Protein AF-A0A1J4XUG3-F1 (afdb_monomer)

Secondary structure (DSSP, 8-state):
-----------HHHHHHHHHHHHHHHHHHHHHHHHHHHHTTS-HHHHHHHHHHHHHHHHHHHHHHHHHHHHHHHHHHHHHHHHHHT---S-HHHHHHHHHHHSEETTEEPGGGTT-SHHHHHHHHHHHHHHTTEEEEEEEEEEEEEEEETTEEEEEEEEEEEEEETTSS-EEEEEEEEEEEEE-TTSBPHHHHHHTTTSS--B--B---S-S-BTTB-HHHHHHHHTT-BEE-TTSPBHHHHHTT-----TTBEE-B--HHHHHHTTPPP-SS-SBHHHHT-TTGGGT--PEEES-TT-S-TT-EEEGGGTTTTT-TTS--EEE-

Nearest PDB structures (foldseek):
  3e99-assembly1_A  TM=3.089E-01  e=7.413E-03  Burkholderia mallei ATCC 23344
  6p7l-assembly1_D  TM=2.887E-01  e=1.539E-02  Streptomyces sp. CM020
  5kvb-assembly1_A  TM=3.328E-01  e=3.999E-01  Novosphingobium barchaimii LL02
  3a76-assembly1_A  TM=3.178E-01  e=4.230E-01  Sphingomonas paucimobilis
  3d9r-assembly2_D  TM=2.737E-01  e=2.156E-01  Pectobacterium atrosepticum

pLDDT: mean 91.85, std 11.7, range [42.91, 98.62]

Mean predicted aligned error: 7.76 Å

Radius of gyration: 34.25 Å; Cα contacts (8 Å, |Δi|>4): 533; chains: 1; bounding box: 56×47×142 Å

Foldseek 3Di:
DDDDDDDPPPPPVVVVVVVVVVVVVVVVVVVVCVVVVVVVPCDVLNVVVVVVVVLVVVCLVCVQVLVQQLLVLLLVQLLVVCLQVLAFDQAPQVQSVCCQAPCDGPNHHGPSSVCRHPPSVVVVSQVVCVVVQKHKDKDWDDWDWAAPALFKIKTKIKIWIWIAGNVRSDIDTDIDIHIYIHGQAQRWQLLCSNLLSNLQTQGEAAQPDDQCDDQLDNPSVCVCQVNVYKDADQQFDGSSCSSNLNGGGHNSGIWTFADVVSCVVSVHDAADWARIRNGRSDPVCSPPQDWWWADWPNDPCRPHIHRPVCCVVNVSPNTDTDTDD

Sequence (325 aa):
MKGLLSPTRLGRKGLAYTTIALILVTAMALLMRNHAGRELLENPAEARVRSMDQFITDLHQDAPRATGIIAYRAFLAMDDEMANASAYFSSPSVAMQEALLNGTLHGHTSSLLVNSTLTGYLSRVQELTSDIGILTALAVSNISLSQESPWHVRVSYLLTVNLTDARGVARWDYTEVIVASIPIVGLRDPLHTVGTKGLVPAFIQPHNGSALVNGLDTTELQRLINNSQYLESANAPSFLDRLSGNLTSSEQGIQTIVNIGALLDQGVTIHDASRVDYLYFDNESMGAMGSLACNFANTSLPWLALDIAHLDDFELTGLNYTSCG

Structure (mmCIF, N/CA/C/O backbone):
data_AF-A0A1J4XUG3-F1
#
_entry.id   AF-A0A1J4XUG3-F1
#
loop_
_atom_site.group_PDB
_atom_site.id
_atom_site.type_symbol
_atom_site.label_atom_id
_atom_site.label_alt_id
_atom_site.label_comp_id
_atom_site.label_asym_id
_atom_site.label_entity_id
_atom_site.label_seq_id
_atom_site.pdbx_PDB_ins_code
_atom_site.Cartn_x
_atom_site.Cartn_y
_atom_site.Cartn_z
_atom_site.occupancy
_atom_site.B_iso_or_equiv
_atom_site.auth_seq_id
_atom_site.auth_comp_id
_atom_site.auth_asym_id
_atom_site.auth_atom_id
_atom_site.pdbx_PDB_model_num
ATOM 1 N N . MET A 1 1 ? 12.169 25.040 109.112 1.00 42.91 1 MET A N 1
ATOM 2 C CA . MET A 1 1 ? 12.909 24.646 107.888 1.00 42.91 1 MET A CA 1
ATOM 3 C C . MET A 1 1 ? 11.868 24.321 106.820 1.00 42.91 1 MET A C 1
ATOM 5 O O . MET A 1 1 ? 11.174 23.336 106.976 1.00 42.91 1 MET A O 1
ATOM 9 N N . LYS A 1 2 ? 11.412 25.290 106.012 1.00 47.59 2 LYS A N 1
ATOM 10 C CA . LYS A 1 2 ? 11.931 25.710 104.688 1.00 47.59 2 LYS A CA 1
ATOM 11 C C . LYS A 1 2 ? 12.127 24.548 103.702 1.00 47.59 2 LYS A C 1
ATOM 13 O O . LYS A 1 2 ? 13.092 23.808 103.818 1.00 47.59 2 LYS A O 1
ATOM 18 N N . GLY A 1 3 ? 11.242 24.491 102.707 1.00 46.97 3 GLY A N 1
ATOM 19 C CA . GLY A 1 3 ? 11.331 23.644 101.518 1.00 46.97 3 GLY A CA 1
ATOM 20 C C . GLY A 1 3 ? 10.284 24.063 100.484 1.00 46.97 3 GLY A C 1
ATOM 21 O O . GLY A 1 3 ? 9.358 23.315 100.206 1.00 46.97 3 GLY A O 1
ATOM 22 N N . LEU A 1 4 ? 10.384 25.305 99.992 1.00 50.62 4 LEU A N 1
ATOM 23 C CA . LEU A 1 4 ? 9.581 25.828 98.881 1.00 50.62 4 LEU A CA 1
ATOM 24 C C . LEU A 1 4 ? 9.878 25.015 97.612 1.00 50.62 4 LEU A C 1
ATOM 26 O O . LEU A 1 4 ? 11.014 25.007 97.137 1.00 50.62 4 LEU A O 1
ATOM 30 N N . LEU A 1 5 ? 8.855 24.361 97.061 1.00 54.78 5 LEU A N 1
ATOM 31 C CA . LEU A 1 5 ? 8.915 23.717 95.753 1.00 54.78 5 LEU A CA 1
ATOM 32 C C . LEU A 1 5 ? 9.049 24.792 94.668 1.00 54.78 5 LEU A C 1
ATOM 34 O O . LEU A 1 5 ? 8.174 25.632 94.469 1.00 54.78 5 LEU A O 1
ATOM 38 N N . SER A 1 6 ? 10.200 24.757 94.003 1.00 56.06 6 SER A N 1
ATOM 39 C CA . SER A 1 6 ? 10.539 25.538 92.818 1.00 56.06 6 SER A CA 1
ATOM 40 C C . SER A 1 6 ? 9.506 25.299 91.707 1.00 56.06 6 SER A C 1
ATOM 42 O O . SER A 1 6 ? 9.253 24.136 91.377 1.00 56.06 6 SER A O 1
ATOM 44 N N . PRO A 1 7 ? 8.925 26.349 91.091 1.00 57.28 7 PRO A N 1
ATOM 45 C CA . PRO A 1 7 ? 8.122 26.179 89.894 1.00 57.28 7 PRO A CA 1
ATOM 46 C C . PRO A 1 7 ? 9.044 25.675 88.785 1.00 57.28 7 PRO A C 1
ATOM 48 O O . PRO A 1 7 ? 9.912 26.394 88.283 1.00 57.28 7 PRO A O 1
ATOM 51 N N . THR A 1 8 ? 8.867 24.408 88.419 1.00 58.41 8 THR A N 1
ATOM 52 C CA . THR A 1 8 ? 9.496 23.789 87.258 1.00 58.41 8 THR A CA 1
ATOM 53 C C . THR A 1 8 ? 9.301 24.709 86.061 1.00 58.41 8 THR A C 1
ATOM 55 O O . THR A 1 8 ? 8.175 24.911 85.604 1.00 58.41 8 THR A O 1
ATOM 58 N N . ARG A 1 9 ? 10.402 25.286 85.561 1.00 53.53 9 ARG A N 1
ATOM 59 C CA . ARG A 1 9 ? 10.460 25.935 84.250 1.00 53.53 9 ARG A CA 1
ATOM 60 C C . ARG A 1 9 ? 9.975 24.907 83.232 1.00 53.53 9 ARG A C 1
ATOM 62 O O . ARG A 1 9 ? 10.772 24.087 82.780 1.00 53.53 9 ARG A O 1
ATOM 69 N N . LEU A 1 10 ? 8.689 24.939 82.876 1.00 55.97 10 LEU A N 1
ATOM 70 C CA . LEU A 1 10 ? 8.214 24.267 81.674 1.00 55.97 10 LEU A CA 1
ATOM 71 C C . LEU A 1 10 ? 9.120 24.752 80.544 1.00 55.97 10 LEU A C 1
ATOM 73 O O . LEU A 1 10 ? 9.224 25.955 80.279 1.00 55.97 10 LEU A O 1
ATOM 77 N N . GLY A 1 11 ? 9.871 23.821 79.962 1.00 59.41 11 GLY A N 1
ATOM 78 C CA . GLY A 1 11 ? 10.861 24.142 78.954 1.00 59.41 11 GLY A CA 1
ATOM 79 C C . GLY A 1 11 ? 10.160 24.840 77.800 1.00 59.41 11 GLY A C 1
ATOM 80 O O . GLY A 1 11 ? 9.344 24.226 77.124 1.00 59.41 11 GLY A O 1
ATOM 81 N N . ARG A 1 12 ? 10.496 26.109 77.540 1.00 63.19 12 ARG A N 1
ATOM 82 C CA . ARG A 1 12 ? 9.985 26.880 76.387 1.00 63.19 12 ARG A CA 1
ATOM 83 C C . ARG A 1 12 ? 10.127 26.120 75.058 1.00 63.19 12 ARG A C 1
ATOM 85 O O . ARG A 1 12 ? 9.361 26.342 74.132 1.00 63.19 12 ARG A O 1
ATOM 92 N N . LYS A 1 13 ? 11.075 25.179 74.998 1.00 68.44 13 LYS A N 1
ATOM 93 C CA . LYS A 1 13 ? 11.287 24.252 73.883 1.00 68.44 13 LYS A CA 1
ATOM 94 C C . LYS A 1 13 ? 10.140 23.241 73.713 1.00 68.44 13 LYS A C 1
ATOM 96 O O . LYS A 1 13 ? 9.762 22.966 72.586 1.00 68.44 13 LYS A O 1
ATOM 101 N N . GLY A 1 14 ? 9.546 22.741 74.799 1.00 74.38 14 GLY A N 1
ATOM 102 C CA . GLY A 1 14 ? 8.417 21.803 74.755 1.00 74.38 14 GLY A CA 1
ATOM 103 C C . GLY A 1 14 ? 7.161 22.412 74.128 1.00 74.38 14 GLY A C 1
ATOM 104 O O . GLY A 1 14 ? 6.551 21.785 73.272 1.00 74.38 14 GLY A O 1
ATOM 105 N N . LEU A 1 15 ? 6.845 23.669 74.469 1.00 81.62 15 LEU A N 1
ATOM 106 C CA . LEU A 1 15 ? 5.721 24.406 73.871 1.00 81.62 15 LEU A CA 1
ATOM 107 C C . LEU A 1 15 ? 5.901 24.643 72.362 1.00 81.62 15 LEU A C 1
ATOM 109 O O . LEU A 1 15 ? 4.930 24.603 71.608 1.00 81.62 15 LEU A O 1
ATOM 113 N N . ALA A 1 16 ? 7.137 24.861 71.902 1.00 82.69 16 ALA A N 1
ATOM 114 C CA . ALA A 1 16 ? 7.422 25.010 70.476 1.00 82.69 16 ALA A CA 1
ATOM 115 C C . ALA A 1 16 ? 7.162 23.701 69.710 1.00 82.69 16 ALA A C 1
ATOM 117 O O . ALA A 1 16 ? 6.490 23.719 68.680 1.00 82.69 16 ALA A O 1
ATOM 118 N N . TYR A 1 17 ? 7.611 22.558 70.243 1.00 82.62 17 TYR A N 1
ATOM 119 C CA . TYR A 1 17 ? 7.389 21.255 69.607 1.00 82.62 17 TYR A CA 1
ATOM 120 C C . TYR A 1 17 ? 5.911 20.853 69.563 1.00 82.62 17 TYR A C 1
ATOM 122 O O . TYR A 1 17 ? 5.455 20.368 68.530 1.00 82.62 17 TYR A O 1
ATOM 130 N N . THR A 1 18 ? 5.137 21.100 70.625 1.00 91.25 18 THR A N 1
ATOM 131 C CA . THR A 1 18 ? 3.694 20.799 70.618 1.00 91.25 18 THR A CA 1
ATOM 132 C C . THR A 1 18 ? 2.930 21.682 69.635 1.00 91.25 18 THR A C 1
ATOM 134 O O . THR A 1 18 ? 2.002 21.208 68.988 1.00 91.25 18 THR A O 1
ATOM 137 N N . THR A 1 19 ? 3.342 22.942 69.466 1.00 88.62 19 THR A N 1
ATOM 138 C CA . THR A 1 19 ? 2.730 23.859 68.491 1.00 88.62 19 THR A CA 1
ATOM 139 C C . THR A 1 19 ? 3.018 23.415 67.056 1.00 88.62 19 THR A C 1
ATOM 141 O O . THR A 1 19 ? 2.102 23.354 66.241 1.00 88.62 19 THR A O 1
ATOM 144 N N . ILE A 1 20 ? 4.264 23.032 66.752 1.00 92.44 20 ILE A N 1
ATOM 145 C CA . ILE A 1 20 ? 4.640 22.505 65.429 1.00 92.44 20 ILE A CA 1
ATOM 146 C C . ILE A 1 20 ? 3.882 21.206 65.128 1.00 92.44 20 ILE A C 1
ATOM 148 O O . ILE A 1 20 ? 3.331 21.060 64.039 1.00 92.44 20 ILE A O 1
ATOM 152 N N . ALA A 1 21 ? 3.796 20.288 66.095 1.00 91.38 21 ALA A N 1
ATOM 153 C CA . ALA A 1 21 ? 3.044 19.046 65.936 1.00 91.38 21 ALA A CA 1
ATOM 154 C C . ALA A 1 21 ? 1.552 19.309 65.670 1.00 91.38 21 ALA A C 1
ATOM 156 O O . ALA A 1 21 ? 0.971 18.692 64.782 1.00 91.38 21 ALA A O 1
ATOM 157 N N . LEU A 1 22 ? 0.944 20.266 66.378 1.00 95.25 22 LEU A N 1
ATOM 158 C CA . LEU A 1 22 ? -0.454 20.643 66.168 1.00 95.25 22 LEU A CA 1
ATOM 159 C C . LEU A 1 22 ? -0.682 21.236 64.769 1.00 95.25 22 LEU A C 1
ATOM 161 O O . LEU A 1 22 ? -1.659 20.885 64.107 1.00 95.25 22 LEU A O 1
ATOM 165 N N . ILE A 1 23 ? 0.231 22.092 64.298 1.00 95.69 23 ILE A N 1
ATOM 166 C CA . ILE A 1 23 ? 0.179 22.665 62.945 1.00 95.69 23 ILE A CA 1
ATOM 167 C C . ILE A 1 23 ? 0.264 21.554 61.895 1.00 95.69 23 ILE A C 1
ATOM 169 O O . ILE A 1 23 ? -0.544 21.535 60.970 1.00 95.69 23 ILE A O 1
ATOM 173 N N . LEU A 1 24 ? 1.185 20.599 62.058 1.00 90.62 24 LEU A N 1
ATOM 174 C CA . LEU A 1 24 ? 1.344 19.475 61.132 1.00 90.62 24 LEU A CA 1
ATOM 175 C C . LEU A 1 24 ? 0.113 18.563 61.108 1.00 90.62 24 LEU A C 1
ATOM 177 O O . LEU A 1 24 ? -0.357 18.212 60.030 1.00 90.62 24 LEU A O 1
ATOM 181 N N . VAL A 1 25 ? -0.453 18.224 62.270 1.00 95.12 25 VAL A N 1
ATOM 182 C CA . VAL A 1 25 ? -1.682 17.414 62.352 1.00 95.12 25 VAL A CA 1
ATOM 183 C C . VAL A 1 25 ? -2.860 18.142 61.706 1.00 95.12 25 VAL A C 1
ATOM 185 O O . VAL A 1 25 ? -3.630 17.531 60.971 1.00 95.12 25 VAL A O 1
ATOM 188 N N . THR A 1 26 ? -2.978 19.455 61.914 1.00 95.50 26 THR A N 1
ATOM 189 C CA . THR A 1 26 ? -4.045 20.266 61.307 1.00 95.50 26 THR A CA 1
ATOM 190 C C . THR A 1 26 ? -3.878 20.365 59.791 1.00 95.50 26 THR A C 1
ATOM 192 O O . THR A 1 26 ? -4.849 20.200 59.055 1.00 95.50 26 THR A O 1
ATOM 195 N N . ALA A 1 27 ? -2.651 20.576 59.307 1.00 93.94 27 ALA A N 1
ATOM 196 C CA . ALA A 1 27 ? -2.345 20.579 57.880 1.00 93.94 27 ALA A CA 1
ATOM 197 C C . ALA A 1 27 ? -2.656 19.217 57.244 1.00 93.94 27 ALA A C 1
ATOM 199 O O . ALA A 1 27 ? -3.286 19.160 56.191 1.00 93.94 27 ALA A O 1
ATOM 200 N N . MET A 1 28 ? -2.298 18.118 57.912 1.00 91.62 28 MET A N 1
ATOM 201 C CA . MET A 1 28 ? -2.594 16.769 57.433 1.00 91.62 28 MET A CA 1
ATOM 202 C C . MET A 1 28 ? -4.099 16.477 57.425 1.00 91.62 28 MET A C 1
ATOM 204 O O . MET A 1 28 ? -4.606 15.940 56.445 1.00 91.62 28 MET A O 1
ATOM 208 N N . ALA A 1 29 ? -4.840 16.909 58.449 1.00 92.12 29 ALA A N 1
ATOM 209 C CA . ALA A 1 29 ? -6.297 16.802 58.484 1.00 92.12 29 ALA A CA 1
ATOM 210 C C . ALA A 1 29 ? -6.972 17.617 57.364 1.00 92.12 29 ALA A C 1
ATOM 212 O O . ALA A 1 29 ? -7.942 17.156 56.764 1.00 92.12 29 ALA A O 1
ATOM 213 N N . LEU A 1 30 ? -6.446 18.804 57.037 1.00 90.50 30 LEU A N 1
ATOM 214 C CA . LEU A 1 30 ? -6.925 19.618 55.915 1.00 90.50 30 LEU A CA 1
ATOM 215 C C . LEU A 1 30 ? -6.635 18.961 54.561 1.00 90.50 30 LEU A C 1
ATOM 217 O O . LEU A 1 30 ? -7.511 18.946 53.698 1.00 90.50 30 LEU A O 1
ATOM 221 N N . LEU A 1 31 ? -5.446 18.380 54.383 1.00 86.38 31 LEU A N 1
ATOM 222 C CA . LEU A 1 31 ? -5.100 17.632 53.173 1.00 86.38 31 LEU A CA 1
ATOM 223 C C . LEU A 1 31 ? -5.997 16.400 53.003 1.00 86.38 31 LEU A C 1
ATOM 225 O O . LEU A 1 31 ? -6.548 16.202 51.924 1.00 86.38 31 LEU A O 1
ATOM 229 N N . MET A 1 32 ? -6.223 15.630 54.072 1.00 83.44 32 MET A N 1
ATOM 230 C CA . MET A 1 32 ? -7.132 14.479 54.056 1.00 83.44 32 MET A CA 1
ATOM 231 C C . MET A 1 32 ? -8.575 14.890 53.757 1.00 83.44 32 MET A C 1
ATOM 233 O O . MET A 1 32 ? -9.235 14.242 52.952 1.00 83.44 32 MET A O 1
ATOM 237 N N . ARG A 1 33 ? -9.061 15.996 54.334 1.00 82.00 33 ARG A N 1
ATOM 238 C CA . ARG A 1 33 ? -10.406 16.519 54.051 1.00 82.00 33 ARG A CA 1
ATOM 239 C C . ARG A 1 33 ? -10.556 16.966 52.598 1.00 82.00 33 ARG A C 1
ATOM 241 O O . ARG A 1 33 ? -11.586 16.698 51.987 1.00 82.00 33 ARG A O 1
ATOM 248 N N . ASN A 1 34 ? -9.541 17.622 52.041 1.00 77.62 34 ASN A N 1
ATOM 249 C CA . ASN A 1 34 ? -9.554 18.059 50.646 1.00 77.62 34 ASN A CA 1
ATOM 250 C C . ASN A 1 34 ? -9.425 16.887 49.665 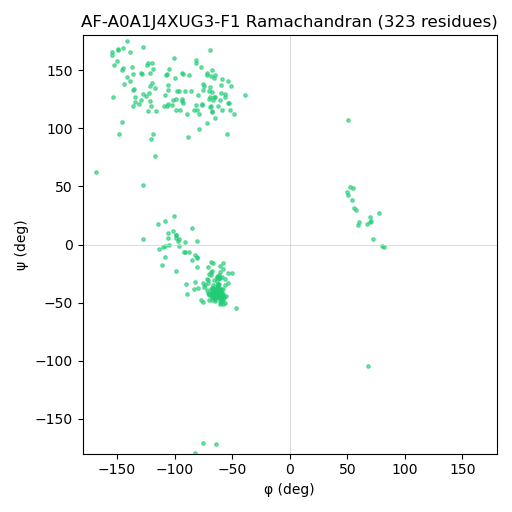1.00 77.62 34 ASN A C 1
ATOM 252 O O . ASN A 1 34 ? -9.974 16.961 48.570 1.00 77.62 34 ASN A O 1
ATOM 256 N N . HIS A 1 35 ? -8.727 15.814 50.042 1.00 74.75 35 HIS A N 1
ATOM 257 C CA . HIS A 1 35 ? -8.621 14.608 49.224 1.00 74.75 35 HIS A CA 1
ATOM 258 C C . HIS A 1 35 ? -9.914 13.781 49.272 1.00 74.75 35 HIS A C 1
ATOM 260 O O . HIS A 1 35 ? -10.501 13.510 48.229 1.00 74.75 35 HIS A O 1
ATOM 266 N N . ALA A 1 36 ? -10.441 13.515 50.472 1.00 65.69 36 ALA A N 1
ATOM 267 C CA . ALA A 1 36 ? -11.706 12.805 50.659 1.00 65.69 36 ALA A CA 1
ATOM 268 C C . ALA A 1 36 ? -12.899 13.561 50.048 1.00 65.69 36 ALA A C 1
ATOM 270 O O . ALA A 1 36 ? -13.800 12.951 49.484 1.00 65.69 36 ALA A O 1
ATOM 271 N N . GLY A 1 37 ? -12.899 14.899 50.108 1.00 58.06 37 GLY A N 1
ATOM 272 C CA . GLY A 1 37 ? -13.924 15.726 49.469 1.00 58.06 37 GLY A CA 1
ATOM 273 C C . GLY A 1 37 ? -13.895 15.686 47.937 1.00 58.06 37 GLY A C 1
ATOM 274 O O . GLY A 1 37 ? -14.918 15.957 47.323 1.00 58.06 37 GLY A O 1
ATOM 275 N N . ARG A 1 38 ? -12.760 15.336 47.316 1.00 57.91 38 ARG A N 1
ATOM 276 C CA . ARG A 1 38 ? -12.659 15.156 45.858 1.00 57.91 38 ARG A CA 1
ATOM 277 C C . ARG A 1 38 ? -13.121 13.765 45.421 1.00 57.91 38 ARG A C 1
ATOM 279 O O . ARG A 1 38 ? -13.820 13.674 44.423 1.00 57.91 38 ARG A O 1
ATOM 286 N N . GLU A 1 39 ? -12.823 12.718 46.192 1.00 55.72 39 GLU A N 1
ATOM 287 C CA . GLU A 1 39 ? -13.304 11.353 45.904 1.00 55.72 39 GLU A CA 1
ATOM 288 C C . GLU A 1 39 ? -14.810 11.165 46.166 1.00 55.72 39 GLU A C 1
ATOM 290 O O . GLU A 1 39 ? -15.458 10.382 45.483 1.00 55.72 39 GLU A O 1
ATOM 295 N N . LEU A 1 40 ? -15.399 11.898 47.120 1.00 53.03 40 LEU A N 1
ATOM 296 C CA . LEU A 1 40 ? -16.837 11.815 47.434 1.00 53.03 40 LEU A CA 1
ATOM 297 C C . LEU A 1 40 ? -17.746 12.621 46.489 1.00 53.03 40 LEU A C 1
ATOM 299 O O . LEU A 1 40 ? -18.966 12.475 46.571 1.00 53.03 40 LEU A O 1
ATOM 303 N N . LEU A 1 41 ? -17.187 13.486 45.634 1.00 54.00 41 LEU A N 1
ATOM 304 C CA . LEU A 1 41 ? -17.960 14.380 44.760 1.00 54.00 41 LEU A CA 1
ATOM 305 C C . LEU A 1 41 ? -17.924 14.008 43.277 1.00 54.00 41 LEU A C 1
ATOM 307 O O . LEU A 1 41 ? -18.729 14.557 42.525 1.00 54.00 41 LEU A O 1
ATOM 311 N N . GLU A 1 42 ? -17.070 13.078 42.843 1.00 60.94 42 GLU A N 1
ATOM 312 C CA . GLU A 1 42 ? -17.253 12.504 41.511 1.00 60.94 42 GLU A CA 1
ATOM 313 C C . GLU A 1 42 ? -18.472 11.587 41.556 1.00 60.94 42 GLU A C 1
ATOM 315 O O . GLU A 1 42 ? -18.459 10.490 42.117 1.00 60.94 42 GLU A O 1
ATOM 320 N N . ASN A 1 43 ? -19.571 12.082 40.989 1.00 84.12 43 ASN A N 1
ATOM 321 C CA . ASN A 1 43 ? -20.760 11.286 40.772 1.00 84.12 43 ASN A CA 1
ATOM 322 C C . ASN A 1 43 ? -20.326 10.025 39.999 1.00 84.12 43 ASN A C 1
ATOM 324 O O . ASN A 1 43 ? -19.769 10.158 38.909 1.00 84.12 43 ASN A O 1
ATOM 328 N N . PRO A 1 44 ? -20.559 8.803 40.509 1.00 84.62 44 PRO A N 1
ATOM 329 C CA . PRO A 1 44 ? -20.121 7.577 39.840 1.00 84.62 44 PRO A CA 1
ATOM 330 C C . PRO A 1 44 ? -20.681 7.443 38.415 1.00 84.62 44 PRO A C 1
ATOM 332 O O . PRO A 1 44 ? -20.107 6.725 37.599 1.00 84.62 44 PRO A O 1
ATOM 335 N N . ALA A 1 45 ? -21.781 8.138 38.103 1.00 87.31 45 ALA A N 1
ATOM 336 C CA . ALA A 1 45 ? -22.280 8.286 36.742 1.00 87.31 45 ALA A CA 1
ATOM 337 C C . ALA A 1 45 ? -21.347 9.130 35.855 1.00 87.31 45 ALA A C 1
ATOM 339 O O . ALA A 1 45 ? -21.066 8.739 34.728 1.00 87.31 45 ALA A O 1
ATOM 340 N N . GLU A 1 46 ? -20.826 10.248 36.363 1.00 90.00 46 GLU A N 1
ATOM 341 C CA . GLU A 1 46 ? -19.893 11.119 35.640 1.00 90.00 46 GLU A CA 1
ATOM 342 C C . GLU A 1 46 ? -18.563 10.412 35.369 1.00 90.00 46 GLU A C 1
ATOM 344 O O . GLU A 1 46 ? -18.069 10.452 34.246 1.00 90.00 46 GLU A O 1
ATOM 349 N N . ALA A 1 47 ? -18.021 9.699 36.362 1.00 87.06 47 ALA A N 1
ATOM 350 C CA . ALA A 1 47 ? -16.799 8.918 36.182 1.00 87.06 47 ALA A CA 1
ATOM 351 C C . ALA A 1 47 ? -16.949 7.869 35.061 1.00 87.06 47 ALA A C 1
ATOM 353 O O . ALA A 1 47 ? -16.068 7.743 34.216 1.00 87.06 47 ALA A O 1
ATOM 354 N N . ARG A 1 48 ? -18.095 7.172 34.993 1.00 88.81 48 ARG A N 1
ATOM 355 C CA . ARG A 1 48 ? -18.398 6.197 33.925 1.00 88.81 48 ARG A CA 1
ATOM 356 C C . ARG A 1 48 ? -18.529 6.846 32.555 1.00 88.81 48 ARG A C 1
ATOM 358 O O . ARG A 1 48 ? -17.951 6.350 31.593 1.00 88.81 48 ARG A O 1
ATOM 365 N N . VAL A 1 49 ? -19.261 7.958 32.479 1.00 93.25 49 VAL A N 1
ATOM 366 C CA . VAL A 1 49 ? -19.409 8.740 31.245 1.00 93.25 49 VAL A CA 1
ATOM 367 C C . VAL A 1 49 ? -18.034 9.175 30.740 1.00 93.25 49 VAL A C 1
ATOM 369 O O . VAL A 1 49 ? -17.735 8.982 29.568 1.00 93.25 49 VAL A O 1
ATOM 372 N N . ARG A 1 50 ? -17.167 9.669 31.633 1.00 92.75 50 ARG A N 1
ATOM 373 C CA . ARG A 1 50 ? -15.795 10.072 31.303 1.00 92.75 50 ARG A CA 1
ATOM 374 C C . ARG A 1 50 ? -14.940 8.897 30.822 1.00 92.75 50 ARG A C 1
ATOM 376 O O . ARG A 1 50 ? -14.198 9.052 29.861 1.00 92.75 50 ARG A O 1
ATOM 383 N N . SER A 1 51 ? -15.043 7.721 31.446 1.00 92.06 51 SER A N 1
ATOM 384 C CA . SER A 1 51 ? -14.329 6.521 30.983 1.00 92.06 51 SER A CA 1
ATOM 385 C C . SER A 1 51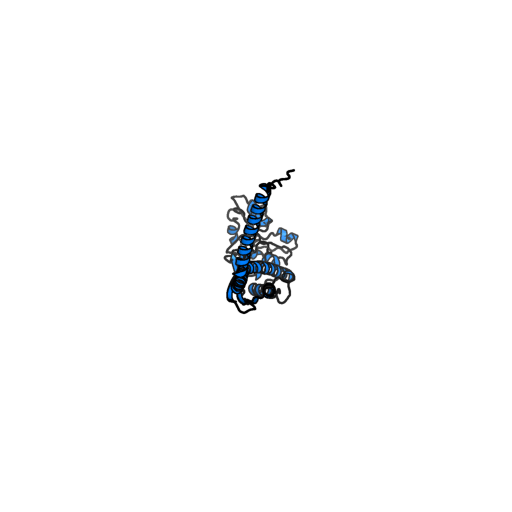 ? -14.780 6.068 29.593 1.00 92.06 51 SER A C 1
ATOM 387 O O . SER A 1 51 ? -13.941 5.701 28.776 1.00 92.06 51 SER A O 1
ATOM 389 N N . MET A 1 52 ? -16.085 6.109 29.308 1.00 95.12 52 MET A N 1
ATOM 390 C CA . MET A 1 52 ? -16.617 5.770 27.984 1.00 95.12 52 MET A CA 1
ATOM 391 C C . MET A 1 52 ? -16.202 6.790 26.917 1.00 95.12 52 MET A C 1
ATOM 393 O O . MET A 1 52 ? -15.831 6.395 25.817 1.00 95.12 52 MET A O 1
ATOM 397 N N . ASP A 1 53 ? -16.210 8.082 27.250 1.00 95.56 53 ASP A N 1
ATOM 398 C CA . ASP A 1 53 ? -15.756 9.160 26.362 1.00 95.56 53 ASP A CA 1
ATOM 399 C C . ASP A 1 53 ? -14.260 9.039 26.024 1.00 95.56 53 ASP A C 1
ATOM 401 O O . ASP A 1 53 ? -13.859 9.129 24.859 1.00 95.56 53 ASP A O 1
ATOM 405 N N . GLN A 1 54 ? -13.433 8.722 27.027 1.00 95.06 54 GLN A N 1
ATOM 406 C CA . GLN A 1 54 ? -12.017 8.434 26.814 1.00 95.06 54 GLN A CA 1
ATOM 407 C C . GLN A 1 54 ? -11.828 7.208 25.914 1.00 95.06 54 GLN A C 1
ATOM 409 O O . GLN A 1 54 ? -11.039 7.264 24.977 1.00 95.06 54 GLN A O 1
ATOM 414 N N . PHE A 1 55 ? -12.586 6.130 26.141 1.00 95.69 55 PHE A N 1
ATOM 415 C CA . PHE A 1 55 ? -12.526 4.939 25.294 1.00 95.69 55 PHE A CA 1
ATOM 416 C C . PHE A 1 55 ? -12.880 5.242 23.830 1.00 95.69 55 PHE A C 1
ATOM 418 O O . PHE A 1 55 ? -12.191 4.774 22.929 1.00 95.69 55 PHE A O 1
ATOM 425 N N . ILE A 1 56 ? -13.920 6.043 23.577 1.00 96.75 56 ILE A N 1
ATOM 426 C CA . ILE A 1 56 ? -14.296 6.471 22.218 1.00 96.75 56 ILE A CA 1
ATOM 427 C C . ILE A 1 56 ? -13.157 7.250 21.563 1.00 96.75 56 ILE A C 1
ATOM 429 O O . ILE A 1 56 ? -12.811 6.997 20.409 1.00 96.75 56 ILE A O 1
ATOM 433 N N . THR A 1 57 ? -12.559 8.175 22.312 1.00 96.88 57 THR A N 1
ATOM 434 C CA . THR A 1 57 ? -11.419 8.967 21.843 1.00 96.88 57 THR A CA 1
ATOM 435 C C . THR A 1 57 ? -10.236 8.069 21.481 1.00 96.88 57 THR A C 1
ATOM 437 O O . THR A 1 57 ? -9.639 8.235 20.415 1.00 96.88 57 THR A O 1
ATOM 440 N N . ASP A 1 58 ? -9.925 7.090 22.329 1.00 96.81 58 ASP A N 1
ATOM 441 C CA . ASP A 1 58 ? -8.836 6.142 22.099 1.00 96.81 58 ASP A CA 1
ATOM 442 C C . ASP A 1 58 ? -9.129 5.244 20.886 1.00 96.81 58 ASP A C 1
ATOM 444 O O . ASP A 1 58 ? -8.263 5.069 20.027 1.00 96.81 58 ASP A O 1
ATOM 448 N N . LEU A 1 59 ? -10.365 4.746 20.750 1.00 97.12 59 LEU A N 1
ATOM 449 C CA . LEU A 1 59 ? -10.807 3.940 19.609 1.00 97.12 59 LEU A CA 1
ATOM 450 C C . LEU A 1 59 ? -10.680 4.711 18.288 1.00 97.12 59 LEU A C 1
ATOM 452 O O . LEU A 1 59 ? -10.153 4.173 17.317 1.00 97.12 59 LEU A O 1
ATOM 456 N N . HIS A 1 60 ? -11.108 5.975 18.254 1.00 97.00 60 HIS A N 1
ATOM 457 C CA . HIS A 1 60 ? -10.979 6.839 17.078 1.00 97.00 60 HIS A CA 1
ATOM 458 C C . HIS A 1 60 ? -9.507 7.047 16.683 1.00 97.00 60 HIS A C 1
ATOM 460 O O . HIS A 1 60 ? -9.164 7.076 15.501 1.00 97.00 60 HIS A O 1
ATOM 466 N N . GLN A 1 61 ? -8.610 7.209 17.658 1.00 97.06 61 GLN A N 1
ATOM 467 C CA . GLN A 1 61 ? -7.183 7.414 17.388 1.00 97.06 61 GLN A CA 1
ATOM 468 C C . GLN A 1 61 ? -6.456 6.129 16.971 1.00 97.06 61 GLN A C 1
ATOM 470 O O . GLN A 1 61 ? -5.500 6.196 16.190 1.00 97.06 61 GLN A O 1
ATOM 475 N N . ASP A 1 62 ? -6.875 4.978 17.494 1.00 98.12 62 ASP A N 1
ATOM 476 C CA . ASP A 1 62 ? -6.204 3.697 17.279 1.00 98.12 62 ASP A CA 1
ATOM 477 C C . ASP A 1 62 ? -6.724 2.941 16.049 1.00 98.12 62 ASP A C 1
ATOM 479 O O . ASP A 1 62 ? -5.931 2.327 15.332 1.00 98.12 62 ASP A O 1
ATOM 483 N N . ALA A 1 63 ? -8.018 3.042 15.722 1.00 98.06 63 ALA A N 1
ATOM 484 C CA . ALA A 1 63 ? -8.611 2.314 14.600 1.00 98.06 63 ALA A CA 1
ATOM 485 C C . ALA A 1 63 ? -7.901 2.570 13.250 1.00 98.06 63 ALA A C 1
ATOM 487 O O . ALA A 1 63 ? -7.597 1.590 12.558 1.00 98.06 63 ALA A O 1
ATOM 488 N N . PRO A 1 64 ? -7.534 3.812 12.865 1.00 98.44 64 PRO A N 1
ATOM 489 C CA . PRO A 1 64 ? -6.723 4.056 11.668 1.00 98.44 64 PRO A CA 1
ATOM 490 C C . PRO A 1 64 ? -5.349 3.371 11.709 1.00 98.44 64 PRO A C 1
ATOM 492 O O . PRO A 1 64 ? -4.893 2.836 10.698 1.00 98.44 64 PRO A O 1
ATOM 495 N N . ARG A 1 65 ? -4.691 3.342 12.877 1.00 98.31 65 ARG A N 1
ATOM 496 C CA . ARG A 1 65 ? -3.359 2.731 13.051 1.00 98.31 65 ARG A CA 1
ATOM 497 C C . ARG A 1 65 ? -3.432 1.215 12.938 1.00 98.31 65 ARG A C 1
ATOM 499 O O . ARG A 1 65 ? -2.659 0.621 12.187 1.00 98.31 65 ARG A O 1
ATOM 506 N N . ALA A 1 66 ? -4.388 0.601 13.634 1.00 98.25 66 ALA A N 1
ATOM 507 C CA . ALA A 1 66 ? -4.656 -0.828 13.547 1.00 98.25 66 ALA A CA 1
ATOM 508 C C . ALA A 1 66 ? -4.969 -1.231 12.100 1.00 98.25 66 ALA A C 1
ATOM 510 O O . ALA A 1 66 ? -4.385 -2.181 11.580 1.00 98.25 66 ALA A O 1
ATOM 511 N N . THR A 1 67 ? -5.811 -0.448 11.420 1.00 98.50 67 THR A N 1
ATOM 512 C CA . THR A 1 67 ? -6.137 -0.643 10.002 1.00 98.50 67 THR A CA 1
ATOM 513 C C . THR A 1 67 ? -4.894 -0.579 9.124 1.00 98.50 67 THR A C 1
ATOM 515 O O . THR A 1 67 ? -4.702 -1.470 8.305 1.00 98.50 67 THR A O 1
ATOM 518 N N . GLY A 1 68 ? -4.021 0.416 9.313 1.00 98.44 68 GLY A N 1
ATOM 519 C CA . GLY A 1 68 ? -2.776 0.536 8.551 1.00 98.44 68 GLY A CA 1
ATOM 520 C C . GLY A 1 68 ? -1.860 -0.683 8.706 1.00 98.44 68 GLY A C 1
ATOM 521 O O . GLY A 1 68 ? -1.359 -1.205 7.714 1.00 98.44 68 GLY A O 1
ATOM 522 N N . ILE A 1 69 ? -1.697 -1.196 9.932 1.00 98.12 69 ILE A N 1
ATOM 523 C CA . ILE A 1 69 ? -0.876 -2.390 10.209 1.00 98.12 69 ILE A CA 1
ATOM 524 C C . ILE A 1 69 ? -1.476 -3.640 9.552 1.00 98.12 69 ILE A C 1
ATOM 526 O O . ILE A 1 69 ? -0.758 -4.416 8.920 1.00 98.12 69 ILE A O 1
ATOM 530 N N . ILE A 1 70 ? -2.785 -3.843 9.709 1.00 98.62 70 ILE A N 1
ATOM 531 C CA . ILE A 1 70 ? -3.510 -4.996 9.159 1.00 98.62 70 ILE A CA 1
ATOM 532 C C . ILE A 1 70 ? -3.480 -4.952 7.625 1.00 98.62 70 ILE A C 1
ATOM 534 O O . ILE A 1 70 ? -3.148 -5.955 7.000 1.00 98.62 70 ILE A O 1
ATOM 538 N N . ALA A 1 71 ? -3.743 -3.795 7.016 1.00 98.56 71 ALA A N 1
ATOM 539 C CA . ALA A 1 71 ? -3.712 -3.616 5.566 1.00 98.56 71 ALA A CA 1
ATOM 540 C C . ALA A 1 71 ? -2.308 -3.802 4.979 1.00 98.56 71 ALA A C 1
ATOM 542 O O . ALA A 1 71 ? -2.159 -4.453 3.949 1.00 98.56 71 ALA A O 1
ATOM 543 N N . TYR A 1 72 ? -1.261 -3.311 5.649 1.00 98.56 72 TYR A N 1
ATOM 544 C CA . TYR A 1 72 ? 0.115 -3.571 5.224 1.00 98.56 72 TYR A CA 1
ATOM 545 C C . TYR A 1 72 ? 0.438 -5.074 5.242 1.00 98.56 72 TYR A C 1
ATOM 547 O O . TYR A 1 72 ? 0.988 -5.602 4.278 1.00 98.56 72 TYR A O 1
ATOM 555 N N . ARG A 1 73 ? 0.026 -5.804 6.292 1.00 98.50 73 ARG A N 1
ATOM 556 C CA . ARG A 1 73 ? 0.156 -7.274 6.335 1.00 98.50 73 ARG A CA 1
ATOM 557 C C . ARG A 1 73 ? -0.665 -7.968 5.247 1.00 98.50 73 ARG A C 1
ATOM 559 O O . ARG A 1 73 ? -0.191 -8.951 4.687 1.00 98.50 73 ARG A O 1
ATOM 566 N N . ALA A 1 74 ? -1.854 -7.456 4.932 1.00 98.56 74 ALA A N 1
ATOM 567 C CA . ALA A 1 74 ? -2.675 -7.948 3.828 1.00 98.56 74 ALA A CA 1
ATOM 568 C C . ALA A 1 74 ? -1.967 -7.797 2.481 1.00 98.56 74 ALA A C 1
ATOM 570 O O . ALA A 1 74 ? -1.949 -8.757 1.720 1.00 98.56 74 ALA A O 1
ATOM 571 N N . PHE A 1 75 ? -1.291 -6.675 2.220 1.00 98.62 75 PHE A N 1
ATOM 572 C CA . PHE A 1 75 ? -0.474 -6.543 1.012 1.00 98.62 75 PHE A CA 1
ATOM 573 C C . PHE A 1 75 ? 0.677 -7.546 0.953 1.00 98.62 75 PHE A C 1
ATOM 575 O O . PHE A 1 75 ? 0.885 -8.147 -0.093 1.00 98.62 75 PHE A O 1
ATOM 582 N N . LEU A 1 76 ? 1.385 -7.776 2.064 1.00 98.06 76 LEU A N 1
ATOM 583 C CA . LEU A 1 76 ? 2.439 -8.797 2.113 1.00 98.06 76 LEU A CA 1
ATOM 584 C C . LEU A 1 76 ? 1.889 -10.204 1.836 1.00 98.06 76 LEU A C 1
ATOM 586 O O . LEU A 1 76 ? 2.524 -10.987 1.139 1.00 98.06 76 LEU A O 1
ATOM 590 N N . ALA A 1 77 ? 0.704 -10.520 2.364 1.00 98.31 77 ALA A N 1
ATOM 591 C CA . ALA A 1 77 ? 0.029 -11.787 2.100 1.00 98.31 77 ALA A CA 1
ATOM 592 C C . ALA A 1 77 ? -0.411 -11.920 0.638 1.00 98.31 77 ALA A C 1
ATOM 594 O O . ALA A 1 77 ? -0.241 -12.981 0.048 1.00 98.31 77 ALA A O 1
ATOM 595 N N . MET A 1 78 ? -0.955 -10.849 0.057 1.00 98.19 78 MET A N 1
ATOM 596 C CA . MET A 1 78 ? -1.347 -10.807 -1.352 1.00 98.19 78 MET A CA 1
ATOM 597 C C . MET A 1 78 ? -0.143 -11.032 -2.264 1.00 98.19 78 MET A C 1
ATOM 599 O O . MET A 1 78 ? -0.216 -11.811 -3.204 1.00 98.19 78 MET A O 1
ATOM 603 N N . ASP A 1 79 ? 0.974 -10.390 -1.959 1.00 96.69 79 ASP A N 1
ATOM 604 C CA . ASP A 1 79 ? 2.220 -10.543 -2.698 1.00 96.69 79 ASP A CA 1
ATOM 605 C C . ASP A 1 79 ? 2.835 -11.953 -2.552 1.00 96.69 79 ASP A C 1
ATOM 607 O O . ASP A 1 79 ? 3.302 -12.520 -3.539 1.00 96.69 79 ASP A O 1
ATOM 611 N N . ASP A 1 80 ? 2.778 -12.571 -1.365 1.00 96.56 80 ASP A N 1
ATOM 612 C CA . ASP A 1 80 ? 3.171 -13.980 -1.179 1.00 96.56 80 ASP A CA 1
ATOM 613 C C . ASP A 1 80 ? 2.312 -14.935 -2.028 1.00 96.56 80 ASP A C 1
ATOM 615 O O . ASP A 1 80 ? 2.842 -15.805 -2.720 1.00 96.56 80 ASP A O 1
ATOM 619 N N . GLU A 1 81 ? 0.994 -14.723 -2.054 1.00 97.00 81 GLU A N 1
ATOM 620 C CA . GLU A 1 81 ? 0.074 -15.493 -2.897 1.00 97.00 81 GLU A CA 1
ATOM 621 C C . GLU A 1 81 ? 0.391 -15.315 -4.390 1.00 97.00 81 GLU A C 1
ATOM 623 O O . GLU A 1 81 ? 0.476 -16.300 -5.122 1.00 97.00 81 GLU A O 1
ATOM 628 N N . MET A 1 82 ? 0.649 -14.084 -4.846 1.00 96.69 82 MET A N 1
ATOM 629 C CA . MET A 1 82 ? 1.025 -13.811 -6.240 1.00 96.69 82 MET A CA 1
ATOM 630 C C . MET A 1 82 ? 2.344 -14.471 -6.630 1.00 96.69 82 MET A C 1
ATOM 632 O O . MET A 1 82 ? 2.458 -14.992 -7.740 1.00 96.69 82 MET A O 1
ATOM 636 N N . ALA A 1 83 ? 3.334 -14.473 -5.736 1.00 95.56 83 ALA A N 1
ATOM 637 C CA . ALA A 1 83 ? 4.603 -15.151 -5.970 1.00 95.56 83 ALA A CA 1
ATOM 638 C C . ALA A 1 83 ? 4.399 -16.668 -6.122 1.00 95.56 83 ALA A C 1
ATOM 640 O O . ALA A 1 83 ? 4.922 -17.273 -7.059 1.00 95.56 83 ALA A O 1
ATOM 641 N N . ASN A 1 84 ? 3.586 -17.269 -5.247 1.00 95.25 84 ASN A N 1
ATOM 642 C CA . ASN A 1 84 ? 3.308 -18.706 -5.249 1.00 95.25 84 ASN A CA 1
ATOM 643 C C . ASN A 1 84 ? 2.456 -19.144 -6.451 1.00 95.25 84 ASN A C 1
ATOM 645 O O . ASN A 1 84 ? 2.745 -20.164 -7.078 1.00 95.25 84 ASN A O 1
ATOM 649 N N . ALA A 1 85 ? 1.423 -18.373 -6.793 1.00 95.88 85 ALA A N 1
ATOM 650 C CA . ALA A 1 85 ? 0.528 -18.660 -7.911 1.00 95.88 85 ALA A CA 1
ATOM 651 C C . ALA A 1 85 ? 1.108 -18.233 -9.270 1.00 95.88 85 ALA A C 1
ATOM 653 O O . ALA A 1 85 ? 0.651 -18.715 -10.307 1.00 95.88 85 ALA A O 1
ATOM 654 N N . SER A 1 86 ? 2.102 -17.333 -9.275 1.00 94.75 86 SER A N 1
ATOM 655 C CA . SER A 1 86 ? 2.602 -16.650 -10.477 1.00 94.75 86 SER A CA 1
ATOM 656 C C . SER A 1 86 ? 1.465 -16.031 -11.304 1.00 94.75 86 SER A C 1
ATOM 658 O O . SER A 1 86 ? 1.434 -16.154 -12.529 1.00 94.75 86 SER A O 1
ATOM 660 N N . ALA A 1 87 ? 0.500 -15.403 -10.627 1.00 96.38 87 ALA A N 1
ATOM 661 C CA . ALA A 1 87 ? -0.708 -14.855 -11.236 1.00 96.38 87 ALA A CA 1
ATOM 662 C C . ALA A 1 87 ? -1.159 -13.564 -10.540 1.00 96.38 87 ALA A C 1
ATOM 664 O O . ALA A 1 87 ? -0.919 -13.372 -9.349 1.00 96.38 87 ALA A O 1
ATOM 665 N N . TYR A 1 88 ? -1.832 -12.696 -11.295 1.00 97.50 88 TYR A N 1
ATOM 666 C CA . TYR A 1 88 ? -2.447 -11.467 -10.792 1.00 97.50 88 TYR A CA 1
ATOM 667 C C . TYR A 1 88 ? -3.816 -11.727 -10.149 1.00 97.50 88 TYR A C 1
ATOM 669 O O . TYR A 1 88 ? -4.494 -12.708 -10.465 1.00 97.50 88 TYR A O 1
ATOM 677 N N . PHE A 1 89 ? -4.272 -10.807 -9.296 1.00 97.69 89 PHE A N 1
ATOM 678 C CA . PHE A 1 89 ? -5.621 -10.857 -8.734 1.00 97.69 89 PHE A CA 1
ATOM 679 C C . PHE A 1 89 ? -6.656 -10.325 -9.724 1.00 97.69 89 PHE A C 1
ATOM 681 O O . PHE A 1 89 ? -6.576 -9.185 -10.166 1.00 97.69 89 PHE A O 1
ATOM 688 N N . SER A 1 90 ? -7.727 -11.078 -9.973 1.00 96.69 90 SER A N 1
ATOM 689 C CA . SER A 1 90 ? -8.836 -10.587 -10.807 1.00 96.69 90 SER A CA 1
ATOM 690 C C . SER A 1 90 ? -9.555 -9.372 -10.203 1.00 96.69 90 SER A C 1
ATOM 692 O O . SER A 1 90 ? -10.144 -8.572 -10.921 1.00 96.69 90 SER A O 1
ATOM 694 N N . SER A 1 91 ? -9.547 -9.246 -8.872 1.00 96.94 91 SER A N 1
ATOM 695 C CA . SER A 1 91 ? -10.073 -8.082 -8.159 1.00 96.94 91 SER A CA 1
ATOM 696 C C . SER A 1 91 ? -9.283 -7.851 -6.864 1.00 96.94 91 SER A C 1
ATOM 698 O O . SER A 1 91 ? -9.607 -8.448 -5.831 1.00 96.94 91 SER A O 1
ATOM 700 N N . PRO A 1 92 ? -8.257 -6.979 -6.890 1.00 97.56 92 PRO A N 1
ATOM 701 C CA . PRO A 1 92 ? -7.450 -6.663 -5.712 1.00 97.56 92 PRO A CA 1
ATOM 702 C C . PRO A 1 92 ? -8.287 -6.153 -4.532 1.00 97.56 92 PRO A C 1
ATOM 704 O O . PRO A 1 92 ? -8.003 -6.485 -3.386 1.00 97.56 92 PRO A O 1
ATOM 707 N N . SER A 1 93 ? -9.359 -5.397 -4.794 1.00 97.69 93 SER A N 1
ATOM 708 C CA . SER A 1 93 ? -10.258 -4.887 -3.751 1.00 97.69 93 SER A CA 1
ATOM 709 C C . SER A 1 93 ? -11.003 -6.003 -3.012 1.00 97.69 93 SER A C 1
ATOM 711 O O . SER A 1 93 ? -11.117 -5.945 -1.790 1.00 97.69 93 SER A O 1
ATOM 713 N N . VAL A 1 94 ? -11.480 -7.031 -3.726 1.00 98.00 94 VAL A N 1
ATOM 714 C CA . VAL A 1 94 ? -12.168 -8.182 -3.112 1.00 98.00 94 VAL A CA 1
ATOM 715 C C . VAL A 1 94 ? -11.182 -9.037 -2.318 1.00 98.00 94 VAL A C 1
ATOM 717 O O . VAL A 1 94 ? -11.481 -9.403 -1.184 1.00 98.00 94 VAL A O 1
ATOM 720 N N . ALA A 1 95 ? -9.993 -9.296 -2.871 1.00 98.25 95 ALA A N 1
ATOM 721 C CA . ALA A 1 95 ? -8.935 -10.027 -2.171 1.00 98.25 95 ALA A CA 1
ATOM 722 C C . ALA A 1 95 ? -8.500 -9.300 -0.885 1.00 98.25 95 ALA A C 1
ATOM 724 O O . ALA A 1 95 ? -8.405 -9.910 0.177 1.00 98.25 95 ALA A O 1
ATOM 725 N N . MET A 1 96 ? -8.329 -7.976 -0.948 1.00 98.25 96 MET A N 1
ATOM 726 C CA . MET A 1 96 ? -8.031 -7.151 0.223 1.00 98.25 96 MET A CA 1
ATOM 727 C C . MET A 1 96 ? -9.158 -7.210 1.261 1.00 98.25 96 MET A C 1
ATOM 729 O O . MET A 1 96 ? -8.894 -7.355 2.451 1.00 98.25 96 MET A O 1
ATOM 733 N N . GLN A 1 97 ? -10.422 -7.124 0.840 1.00 98.44 97 GLN A N 1
ATOM 734 C CA . GLN A 1 97 ? -11.561 -7.237 1.752 1.00 98.44 97 GLN A CA 1
ATOM 735 C C . GLN A 1 97 ? -11.579 -8.593 2.473 1.00 98.44 97 GLN A C 1
ATOM 737 O O . GLN A 1 97 ? -11.794 -8.641 3.687 1.00 98.44 97 GLN A O 1
ATOM 742 N N . GLU A 1 98 ? -11.336 -9.680 1.740 1.00 98.44 98 GLU A N 1
ATOM 743 C CA . GLU A 1 98 ? -11.229 -11.026 2.299 1.00 98.44 98 GLU A CA 1
ATOM 744 C C . GLU A 1 98 ? -10.086 -11.113 3.322 1.00 98.44 98 GLU A C 1
ATOM 746 O O . GLU A 1 98 ? -10.302 -11.547 4.457 1.00 98.44 98 GLU A O 1
ATOM 751 N N . ALA A 1 99 ? -8.903 -10.609 2.968 1.00 98.50 99 ALA A N 1
ATOM 752 C CA . ALA A 1 99 ? -7.733 -10.603 3.835 1.00 98.50 99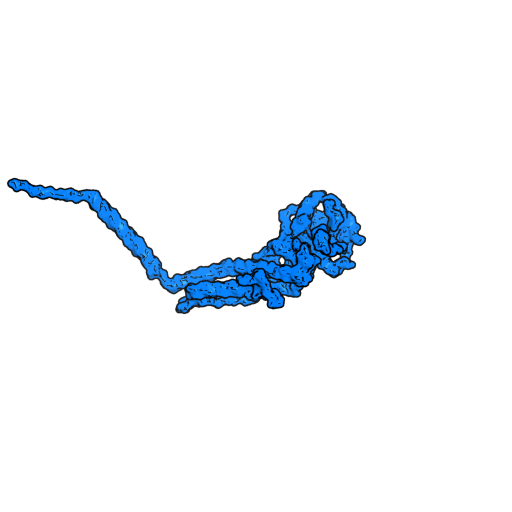 ALA A CA 1
ATOM 753 C C . ALA A 1 99 ? -7.973 -9.807 5.127 1.00 98.50 99 ALA A C 1
ATOM 755 O O . ALA A 1 99 ? -7.669 -10.287 6.221 1.00 98.50 99 ALA A O 1
ATOM 756 N N . LEU A 1 100 ? -8.571 -8.617 5.024 1.00 98.50 100 LEU A N 1
ATOM 757 C CA . LEU A 1 100 ? -8.847 -7.747 6.169 1.00 98.50 100 LEU A CA 1
ATOM 758 C C . LEU A 1 100 ? -9.884 -8.341 7.130 1.00 98.50 100 LEU A C 1
ATOM 760 O O . LEU A 1 100 ? -9.762 -8.156 8.343 1.00 98.50 100 LEU A O 1
ATOM 764 N N . LEU A 1 101 ? -10.912 -9.025 6.620 1.00 98.31 101 LEU A N 1
ATOM 765 C CA . LEU A 1 101 ? -12.003 -9.554 7.446 1.00 98.31 101 LEU A CA 1
ATOM 766 C C . LEU A 1 101 ? -11.728 -10.966 7.963 1.00 98.31 101 LEU A C 1
ATOM 768 O O . LEU A 1 101 ? -11.983 -11.241 9.137 1.00 98.31 101 LEU A O 1
ATOM 772 N N . ASN A 1 102 ? -11.202 -11.838 7.107 1.00 98.19 102 ASN A N 1
ATOM 773 C CA . ASN A 1 102 ? -11.115 -13.274 7.364 1.00 98.19 102 ASN A CA 1
ATOM 774 C C . ASN A 1 102 ? -9.676 -13.753 7.579 1.00 98.19 102 ASN A C 1
ATOM 776 O O . ASN A 1 102 ? -9.475 -14.835 8.125 1.00 98.19 102 ASN A O 1
ATOM 780 N N . GLY A 1 103 ? -8.671 -12.968 7.175 1.00 98.12 103 GLY A N 1
ATOM 781 C CA . GLY A 1 103 ? -7.275 -13.412 7.195 1.00 98.12 103 GLY A CA 1
ATOM 782 C C . GLY A 1 103 ? -6.986 -14.485 6.141 1.00 98.12 103 GLY A C 1
ATOM 783 O O . GLY A 1 103 ? -6.064 -15.289 6.303 1.00 98.12 103 GLY A O 1
ATOM 784 N N . THR A 1 104 ? -7.800 -14.522 5.085 1.00 98.12 104 THR A N 1
ATOM 785 C CA . THR A 1 104 ? -7.717 -15.493 3.995 1.00 98.12 104 THR A CA 1
ATOM 786 C C . THR A 1 104 ? -7.563 -14.793 2.647 1.00 98.12 104 THR A C 1
ATOM 788 O O . THR A 1 104 ? -7.943 -13.633 2.497 1.00 98.12 104 THR A O 1
ATOM 791 N N . LEU A 1 105 ? -6.995 -15.506 1.678 1.00 97.94 105 LEU A N 1
ATOM 792 C CA . LEU A 1 105 ? -6.931 -15.130 0.269 1.00 97.94 105 LEU A CA 1
ATOM 793 C C . LEU A 1 105 ? -7.427 -16.322 -0.550 1.00 97.94 105 LEU A C 1
ATOM 795 O O . LEU A 1 105 ? -6.933 -17.435 -0.372 1.00 97.94 105 LEU A O 1
ATOM 799 N N . HIS A 1 106 ? -8.439 -16.118 -1.396 1.00 96.19 106 HIS A N 1
ATOM 800 C CA . HIS A 1 106 ? -9.080 -17.193 -2.168 1.00 96.19 106 HIS A CA 1
ATOM 801 C C . HIS A 1 106 ? -9.610 -18.351 -1.296 1.00 96.19 106 HIS A C 1
ATOM 803 O O . HIS A 1 106 ? -9.650 -19.506 -1.715 1.00 96.19 106 HIS A O 1
ATOM 809 N N . GLY A 1 107 ? -10.031 -18.054 -0.065 1.00 96.38 107 GLY A N 1
ATOM 810 C CA . GLY A 1 107 ? -10.491 -19.030 0.923 1.00 96.38 107 GLY A CA 1
ATOM 811 C C . GLY A 1 107 ? -9.371 -19.764 1.669 1.00 96.38 107 GLY A C 1
ATOM 812 O O . GLY A 1 107 ? -9.663 -20.564 2.560 1.00 96.38 107 GLY A O 1
ATOM 813 N N . HIS A 1 108 ? -8.101 -19.494 1.356 1.00 96.94 108 HIS A N 1
ATOM 814 C CA . HIS A 1 108 ? -6.947 -20.095 2.019 1.00 96.94 108 HIS A CA 1
ATOM 815 C C . HIS A 1 108 ? -6.388 -19.170 3.101 1.00 96.94 108 HIS A C 1
ATOM 817 O O . HIS A 1 108 ? -6.182 -17.979 2.890 1.00 96.94 108 HIS A O 1
ATOM 823 N N . THR A 1 109 ? -6.141 -19.712 4.293 1.00 96.50 109 THR A N 1
ATOM 824 C CA . THR A 1 109 ? -5.578 -18.955 5.420 1.00 96.50 109 THR A CA 1
ATOM 825 C C . THR A 1 109 ? -4.128 -18.570 5.161 1.00 96.50 109 THR A C 1
ATOM 827 O O . THR A 1 109 ? -3.299 -19.453 4.940 1.00 96.50 109 THR A O 1
ATOM 830 N N . SER A 1 110 ? -3.807 -17.281 5.286 1.00 96.50 110 SER A N 1
ATOM 831 C CA . SER A 1 110 ? -2.427 -16.799 5.201 1.00 96.50 110 SER A CA 1
ATOM 832 C C . SER A 1 110 ? -1.766 -16.776 6.580 1.00 96.50 110 SER A C 1
ATOM 834 O O . SER A 1 110 ? -2.310 -16.227 7.542 1.00 96.50 110 SER A O 1
ATOM 836 N N . SER A 1 111 ? -0.553 -17.325 6.681 1.00 97.00 111 SER A N 1
ATOM 837 C CA . SER A 1 111 ? 0.251 -17.300 7.912 1.00 97.00 111 SER A CA 1
ATOM 838 C C . SER A 1 111 ? 0.616 -15.872 8.344 1.00 97.00 111 SER A C 1
ATOM 840 O O . SER A 1 111 ? 0.722 -15.598 9.540 1.00 97.00 111 SER A O 1
ATOM 842 N N . LEU A 1 112 ? 0.731 -14.948 7.383 1.00 96.75 112 LEU A N 1
ATOM 843 C CA . LEU A 1 112 ? 1.029 -13.531 7.609 1.00 96.75 112 LEU A CA 1
ATOM 844 C C . LEU A 1 112 ? -0.147 -12.767 8.240 1.00 96.75 112 LEU A C 1
ATOM 846 O O . LEU A 1 112 ? 0.054 -11.706 8.835 1.00 96.75 112 LEU A O 1
ATOM 850 N N . LEU A 1 113 ? -1.364 -13.316 8.147 1.00 97.38 113 LEU A N 1
ATOM 851 C CA . LEU A 1 113 ? -2.599 -12.690 8.630 1.00 97.38 113 LEU A CA 1
ATOM 852 C C . LEU A 1 113 ? -3.139 -13.293 9.924 1.00 97.38 113 LEU A C 1
ATOM 854 O O . LEU A 1 113 ? -4.133 -12.805 10.468 1.00 97.38 113 LEU A O 1
ATOM 858 N N . VAL A 1 114 ? -2.470 -14.307 10.474 1.00 94.19 114 VAL A N 1
ATOM 859 C CA . VAL A 1 114 ? -2.869 -14.913 11.747 1.00 94.19 114 VAL A CA 1
ATOM 860 C C . VAL A 1 114 ? -2.926 -13.829 12.830 1.00 94.19 114 VAL A C 1
ATOM 862 O O . VAL A 1 114 ? -1.983 -13.058 13.027 1.00 94.19 114 VAL A O 1
ATOM 865 N N . ASN A 1 115 ? -4.068 -13.739 13.520 1.00 92.62 115 ASN A N 1
ATOM 866 C CA . ASN A 1 115 ? -4.366 -12.734 14.552 1.00 92.62 115 ASN A CA 1
ATOM 867 C C . ASN A 1 115 ? -4.301 -11.262 14.088 1.00 92.62 115 ASN A C 1
ATOM 869 O O . ASN A 1 115 ? -4.234 -10.353 14.929 1.00 92.62 115 ASN A O 1
ATOM 873 N N . SER A 1 116 ? -4.332 -11.030 12.774 1.00 96.12 116 SER A N 1
ATOM 874 C CA . SER A 1 116 ? -4.104 -9.733 12.128 1.00 96.12 116 SER A CA 1
ATOM 875 C C . SER A 1 116 ? -5.244 -9.382 11.175 1.00 96.12 116 SER A C 1
ATOM 877 O O . SER A 1 116 ? -5.008 -9.064 10.017 1.00 96.12 116 SER A O 1
ATOM 879 N N . THR A 1 117 ? -6.480 -9.458 11.668 1.00 98.31 117 THR A N 1
ATOM 880 C CA . THR A 1 117 ? -7.702 -9.097 10.933 1.00 98.31 117 THR A CA 1
ATOM 881 C C . THR A 1 117 ? -8.438 -7.966 11.651 1.00 98.31 117 THR A C 1
ATOM 883 O O . THR A 1 117 ? -8.287 -7.790 12.865 1.00 98.31 117 THR A O 1
ATOM 886 N N . LEU A 1 118 ? -9.256 -7.199 10.923 1.00 98.19 118 LEU A N 1
ATOM 887 C CA . LEU A 1 118 ? -10.117 -6.161 11.503 1.00 98.19 118 LEU A CA 1
ATOM 888 C C . LEU A 1 118 ? -11.120 -6.774 12.482 1.00 98.19 118 LEU A C 1
ATOM 890 O O . LEU A 1 118 ? -11.306 -6.261 13.580 1.00 98.19 118 LEU A O 1
ATOM 894 N N . THR A 1 119 ? -11.711 -7.913 12.121 1.00 97.62 119 THR A N 1
ATOM 895 C CA . THR A 1 119 ? -12.623 -8.667 12.993 1.00 97.62 119 THR A CA 1
ATOM 896 C C . THR A 1 119 ? -11.932 -9.079 14.294 1.00 97.62 119 THR A C 1
ATOM 898 O O . THR A 1 119 ? -12.455 -8.820 15.373 1.00 97.62 119 THR A O 1
ATOM 901 N N . GLY A 1 120 ? -10.711 -9.616 14.211 1.00 97.75 120 GLY A N 1
ATOM 902 C CA . GLY A 1 120 ? -9.918 -10.008 15.374 1.00 97.75 120 GLY A CA 1
ATOM 903 C C . GLY A 1 120 ? -9.486 -8.821 16.237 1.00 97.75 120 GLY A C 1
ATOM 904 O O . GLY A 1 120 ? -9.484 -8.922 17.462 1.00 97.75 120 GLY A O 1
ATOM 905 N N . TYR A 1 121 ? -9.150 -7.679 15.630 1.00 97.81 121 TYR A N 1
ATOM 906 C CA . TYR A 1 121 ? -8.900 -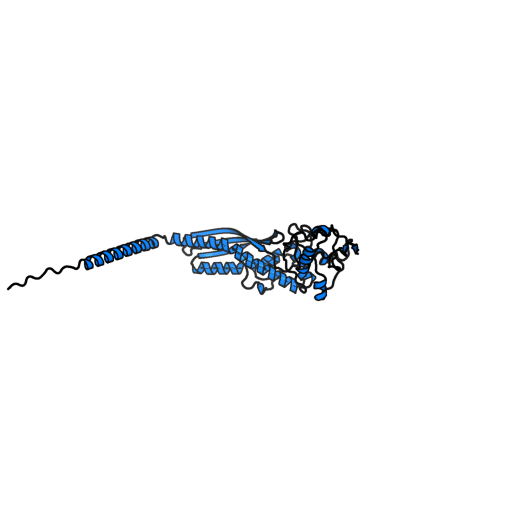6.435 16.363 1.00 97.81 121 TYR A CA 1
ATOM 907 C C . TYR A 1 121 ? -10.136 -5.996 17.154 1.00 97.81 121 TYR A C 1
ATOM 909 O O . TYR A 1 121 ? -10.037 -5.809 18.366 1.00 97.81 121 TYR A O 1
ATOM 917 N N . LEU A 1 122 ? -11.300 -5.914 16.506 1.00 97.56 122 LEU A N 1
ATOM 918 C CA . LEU A 1 122 ? -12.532 -5.474 17.159 1.00 97.56 122 LEU A CA 1
ATOM 919 C C . LEU A 1 122 ? -12.991 -6.439 18.254 1.00 97.56 122 LEU A C 1
ATOM 921 O O . LEU A 1 122 ? -13.407 -5.978 19.311 1.00 97.56 122 LEU A O 1
ATOM 925 N N . SER A 1 123 ? -12.845 -7.754 18.064 1.00 97.38 123 SER A N 1
ATOM 926 C CA . SER A 1 123 ? -13.146 -8.731 19.118 1.00 97.38 123 SER A CA 1
ATOM 927 C C . SER A 1 123 ? -12.274 -8.534 20.361 1.00 97.38 123 SER A C 1
ATOM 929 O O . SER A 1 123 ? -12.791 -8.590 21.474 1.00 97.38 123 SER A O 1
ATOM 931 N N . ARG A 1 124 ? -10.979 -8.224 20.196 1.00 97.19 124 ARG A N 1
ATOM 932 C CA . ARG A 1 124 ? -10.092 -7.898 21.328 1.00 97.19 124 ARG A CA 1
ATOM 933 C C . ARG A 1 124 ? -10.498 -6.598 22.022 1.00 97.19 124 ARG A C 1
ATOM 935 O O . ARG A 1 124 ? -10.483 -6.533 23.245 1.00 97.19 124 ARG A O 1
ATOM 942 N N . VAL A 1 125 ? -10.891 -5.574 21.261 1.00 97.12 125 VAL A N 1
ATOM 943 C CA . VAL A 1 125 ? -11.418 -4.322 21.832 1.00 97.12 125 VAL A CA 1
ATOM 944 C C . VAL A 1 125 ? -12.681 -4.598 22.653 1.00 97.12 125 VAL A C 1
ATOM 946 O O . VAL A 1 125 ? -12.798 -4.119 23.778 1.00 97.12 125 VAL A O 1
ATOM 949 N N . GLN A 1 126 ? -13.602 -5.411 22.131 1.00 97.00 126 GLN A N 1
ATOM 950 C CA . GLN A 1 126 ? -14.828 -5.794 22.835 1.00 97.00 126 GLN A CA 1
ATOM 951 C C . GLN A 1 126 ? -14.534 -6.540 24.143 1.00 97.00 126 GLN A C 1
ATOM 953 O O . GLN A 1 126 ? -15.125 -6.206 25.171 1.00 97.00 126 GLN A O 1
ATOM 958 N N . GLU A 1 127 ? -13.594 -7.489 24.127 1.00 96.62 127 GLU A N 1
ATOM 959 C CA . GLU A 1 127 ? -13.139 -8.214 25.320 1.00 96.62 127 GLU A CA 1
ATOM 960 C C . GLU A 1 127 ? -12.603 -7.250 26.391 1.00 96.62 127 GLU A C 1
ATOM 962 O O . GLU A 1 127 ? -13.110 -7.235 27.512 1.00 96.62 127 GLU A O 1
ATOM 967 N N . LEU A 1 128 ? -11.689 -6.346 26.015 1.00 95.62 128 LEU A N 1
ATOM 968 C CA . LEU A 1 128 ? -11.123 -5.344 26.927 1.00 95.62 128 LEU A CA 1
ATOM 969 C C . LEU A 1 128 ? -12.187 -4.415 27.527 1.00 95.62 128 LEU A C 1
ATOM 971 O O . LEU A 1 128 ? -12.121 -4.062 28.704 1.00 95.62 128 LEU A O 1
ATOM 975 N N . THR A 1 129 ? -13.183 -4.008 26.736 1.00 95.56 129 THR A N 1
ATOM 976 C CA . THR A 1 129 ? -14.269 -3.151 27.241 1.00 95.56 129 THR A CA 1
ATOM 977 C C . THR A 1 129 ? -15.223 -3.883 28.182 1.00 95.56 129 THR A C 1
ATOM 979 O O . THR A 1 129 ? -15.720 -3.285 29.142 1.00 95.56 129 THR A O 1
ATOM 982 N N . SER A 1 130 ? -15.445 -5.180 27.957 1.00 94.94 130 SER A N 1
ATOM 983 C CA . SER A 1 130 ? -16.288 -6.003 28.824 1.00 94.94 130 SER A CA 1
ATOM 984 C C . SER A 1 130 ? -15.704 -6.095 30.236 1.00 94.94 130 SER A C 1
ATOM 986 O O . SER A 1 130 ? -16.448 -5.994 31.213 1.00 94.94 130 SER A O 1
ATOM 988 N N . ASP A 1 131 ? -14.377 -6.191 30.356 1.00 93.12 131 ASP A N 1
ATOM 989 C CA . ASP A 1 131 ? -13.674 -6.265 31.645 1.00 93.12 131 ASP A CA 1
ATOM 990 C C . ASP A 1 131 ? -13.861 -5.011 32.514 1.00 93.12 131 ASP A C 1
ATOM 992 O O . ASP A 1 131 ? -13.839 -5.088 33.745 1.00 93.12 131 ASP A O 1
ATOM 996 N N . ILE A 1 132 ? -14.110 -3.853 31.893 1.00 91.94 132 ILE A N 1
ATOM 997 C CA . ILE A 1 132 ? -14.384 -2.582 32.584 1.00 91.94 132 ILE A CA 1
ATOM 998 C C . ILE A 1 132 ? -15.883 -2.248 32.671 1.00 91.94 132 ILE A C 1
ATOM 1000 O O . ILE A 1 132 ? -16.262 -1.172 33.139 1.00 91.94 132 ILE A O 1
ATOM 1004 N N . GLY A 1 133 ? -16.755 -3.184 32.282 1.00 94.75 133 GLY A N 1
ATOM 1005 C CA . GLY A 1 133 ? -18.207 -3.044 32.388 1.00 94.75 133 GLY A CA 1
ATOM 1006 C C . GLY A 1 133 ? -18.840 -2.165 31.308 1.00 94.75 133 GLY A C 1
ATOM 1007 O O . GLY A 1 133 ? -19.891 -1.571 31.556 1.00 94.75 133 GLY A O 1
ATOM 1008 N N . ILE A 1 134 ? -18.218 -2.080 30.130 1.00 95.88 134 ILE A N 1
ATOM 1009 C CA . ILE A 1 134 ? -18.774 -1.432 28.941 1.00 95.88 134 ILE A CA 1
ATOM 1010 C C . ILE A 1 134 ? -19.177 -2.530 27.950 1.00 95.88 134 ILE A C 1
ATOM 1012 O O . ILE A 1 134 ? -18.351 -3.319 27.498 1.00 95.88 134 ILE A O 1
ATOM 1016 N N . LEU A 1 135 ? -20.465 -2.594 27.618 1.00 97.19 135 LEU A N 1
ATOM 1017 C CA . LEU A 1 135 ? -20.995 -3.502 26.607 1.00 97.19 135 LEU A CA 1
ATOM 1018 C C . LEU A 1 135 ? -20.795 -2.870 25.229 1.00 97.19 135 LEU A C 1
ATOM 1020 O O . LEU A 1 135 ? -21.388 -1.831 24.934 1.00 97.19 135 LEU A O 1
ATOM 1024 N N . THR A 1 136 ? -19.979 -3.511 24.397 1.00 97.25 136 THR A N 1
ATOM 1025 C CA . THR A 1 136 ? -19.517 -2.952 23.122 1.00 97.25 136 THR A CA 1
ATOM 1026 C C . THR A 1 136 ? -19.905 -3.857 21.959 1.00 97.25 136 THR A C 1
ATOM 1028 O O . THR A 1 136 ? -19.526 -5.027 21.909 1.00 97.25 136 THR A O 1
ATOM 1031 N N . ALA A 1 137 ? -20.625 -3.314 20.981 1.00 98.06 137 ALA A N 1
ATOM 1032 C CA . ALA A 1 137 ? -20.878 -3.948 19.694 1.00 98.06 137 ALA A CA 1
ATOM 1033 C C . ALA A 1 137 ? -20.245 -3.106 18.581 1.00 98.06 137 ALA A C 1
ATOM 1035 O O . ALA A 1 137 ? -20.634 -1.959 18.361 1.00 98.06 137 ALA A O 1
ATOM 1036 N N . LEU A 1 138 ? -19.248 -3.683 17.908 1.00 98.00 138 LEU A N 1
ATOM 1037 C CA . LEU A 1 138 ? -18.502 -3.053 16.819 1.00 98.00 138 LEU A CA 1
ATOM 1038 C C . LEU A 1 138 ? -18.726 -3.857 15.540 1.00 98.00 138 LEU A C 1
ATOM 1040 O O . LEU A 1 138 ? -18.638 -5.085 15.562 1.00 98.00 138 LEU A O 1
ATOM 1044 N N . ALA A 1 139 ? -18.999 -3.177 14.431 1.00 98.12 139 ALA A N 1
ATOM 1045 C CA . ALA A 1 139 ? -19.184 -3.817 13.133 1.00 98.12 139 ALA A CA 1
ATOM 1046 C C . ALA A 1 139 ? -18.504 -3.019 12.019 1.00 98.12 139 ALA A C 1
ATOM 1048 O O . ALA A 1 139 ? -18.557 -1.791 12.005 1.00 98.12 139 ALA A O 1
ATOM 1049 N N . VAL A 1 140 ? -17.892 -3.731 11.071 1.00 98.19 140 VAL A N 1
ATOM 1050 C CA . VAL A 1 140 ? -17.246 -3.156 9.882 1.00 98.19 140 VAL A CA 1
ATOM 1051 C C . VAL A 1 140 ? -18.109 -3.422 8.663 1.00 98.19 140 VAL A C 1
ATOM 1053 O O . VAL A 1 140 ? -18.598 -4.533 8.467 1.00 98.19 140 VAL A O 1
ATOM 1056 N N . SER A 1 141 ? -18.258 -2.412 7.816 1.00 97.94 141 SER A N 1
ATOM 1057 C CA . SER A 1 141 ? -18.915 -2.528 6.517 1.00 97.94 141 SER A CA 1
ATOM 1058 C C . SER A 1 141 ? -18.249 -1.617 5.485 1.00 97.94 141 SER A C 1
ATOM 1060 O O . SER A 1 141 ? -17.427 -0.774 5.834 1.00 97.94 141 SER A O 1
ATOM 1062 N N . ASN A 1 142 ? -18.594 -1.791 4.206 1.00 97.62 142 ASN A N 1
ATOM 1063 C CA . ASN A 1 142 ? -18.166 -0.920 3.104 1.00 97.62 142 ASN A CA 1
ATOM 1064 C C . ASN A 1 142 ? -16.644 -0.693 3.035 1.00 97.62 142 ASN A C 1
ATOM 1066 O O . ASN A 1 142 ? -16.190 0.446 2.945 1.00 97.62 142 ASN A O 1
ATOM 1070 N N . ILE A 1 143 ? -15.859 -1.774 3.093 1.00 98.25 143 ILE A N 1
ATOM 1071 C CA . ILE A 1 143 ? -14.410 -1.697 2.883 1.00 98.25 143 ILE A CA 1
ATOM 1072 C C . ILE A 1 143 ? -14.148 -1.279 1.433 1.00 98.25 143 ILE A C 1
ATOM 1074 O O . ILE A 1 143 ? -14.643 -1.909 0.500 1.00 98.25 143 ILE A O 1
ATOM 1078 N N . SER A 1 144 ? -13.352 -0.233 1.250 1.00 98.00 144 SER A N 1
ATOM 1079 C CA . SER A 1 144 ? -12.922 0.270 -0.048 1.00 98.00 144 SER A CA 1
ATOM 1080 C C . SER A 1 144 ? -11.406 0.414 -0.103 1.00 98.00 144 SER A C 1
ATOM 1082 O O . SER A 1 144 ? -10.760 0.773 0.884 1.00 98.00 144 SER A O 1
ATOM 1084 N N . LEU A 1 145 ? -10.858 0.176 -1.292 1.00 98.25 145 LEU A N 1
ATOM 1085 C CA . LEU A 1 145 ? -9.438 0.260 -1.607 1.00 98.25 145 LEU A CA 1
ATOM 1086 C C . LEU A 1 145 ? -9.254 1.223 -2.783 1.00 98.25 145 LEU A C 1
ATOM 1088 O O . LEU A 1 145 ? -9.923 1.068 -3.802 1.00 98.25 145 LEU A O 1
ATOM 1092 N N . SER A 1 146 ? -8.376 2.211 -2.640 1.00 98.25 146 SER A N 1
ATOM 1093 C CA . SER A 1 146 ? -8.090 3.214 -3.679 1.00 98.25 146 SER A CA 1
ATOM 1094 C C . SER A 1 146 ? -6.669 3.739 -3.531 1.00 98.25 146 SER A C 1
ATOM 1096 O O . SER A 1 146 ? -6.144 3.724 -2.425 1.00 98.25 146 SER A O 1
ATOM 1098 N N . GLN A 1 147 ? -6.037 4.222 -4.597 1.00 98.19 147 GLN A N 1
ATOM 1099 C CA . GLN A 1 147 ? -4.689 4.785 -4.521 1.00 98.19 147 GLN A CA 1
ATOM 1100 C C . GLN A 1 147 ? -4.757 6.316 -4.524 1.00 98.19 147 GLN A C 1
ATOM 1102 O O . GLN A 1 147 ? -5.376 6.900 -5.405 1.00 98.19 147 GLN A O 1
ATOM 1107 N N . GLU A 1 148 ? -4.181 6.971 -3.511 1.00 97.12 148 GLU A N 1
ATOM 1108 C CA . GLU A 1 148 ? -4.287 8.435 -3.345 1.00 97.12 148 GLU A CA 1
ATOM 1109 C C . GLU A 1 148 ? -3.059 9.193 -3.861 1.00 97.12 148 GLU A C 1
ATOM 1111 O O . GLU A 1 148 ? -3.146 10.376 -4.175 1.00 97.12 148 GLU A O 1
ATOM 1116 N N . SER A 1 149 ? -1.915 8.515 -3.948 1.00 98.25 149 SER A N 1
ATOM 1117 C CA . SER A 1 149 ? -0.680 9.030 -4.543 1.00 98.25 149 SER A CA 1
ATOM 1118 C C . SER A 1 149 ? 0.119 7.871 -5.149 1.00 98.25 149 SER A C 1
ATOM 1120 O O . SER A 1 149 ? -0.176 6.714 -4.830 1.00 98.25 149 SER A O 1
ATOM 1122 N N . PRO A 1 150 ? 1.164 8.130 -5.955 1.00 98.31 150 PRO A N 1
ATOM 1123 C CA . PRO A 1 150 ? 2.034 7.069 -6.468 1.00 98.31 150 PRO A CA 1
ATOM 1124 C C . PRO A 1 150 ? 2.620 6.165 -5.371 1.00 98.31 150 PRO A C 1
ATOM 1126 O O . PRO A 1 150 ? 2.907 5.002 -5.620 1.00 98.31 150 PRO A O 1
ATOM 1129 N N . TRP A 1 151 ? 2.726 6.665 -4.133 1.00 98.44 151 TRP A N 1
ATOM 1130 C CA . TRP A 1 151 ? 3.405 5.984 -3.025 1.00 98.44 151 TRP A CA 1
ATOM 1131 C C . TRP A 1 151 ? 2.486 5.547 -1.875 1.00 98.44 151 TRP A C 1
ATOM 1133 O O . TRP A 1 151 ? 2.967 4.917 -0.930 1.00 98.44 151 TRP A O 1
ATOM 1143 N N . HIS A 1 152 ? 1.191 5.880 -1.923 1.00 98.62 152 HIS A N 1
ATOM 1144 C CA . HIS A 1 152 ? 0.245 5.584 -0.841 1.00 98.62 152 HIS A CA 1
ATOM 1145 C C . HIS A 1 152 ? -1.084 5.050 -1.358 1.00 98.62 152 HIS A C 1
ATOM 1147 O O . HIS A 1 152 ? -1.727 5.641 -2.231 1.00 98.62 152 HIS A O 1
ATOM 1153 N N . VAL A 1 153 ? -1.532 3.970 -0.728 1.00 98.62 153 VAL A N 1
ATOM 1154 C CA . VAL A 1 153 ? -2.849 3.381 -0.932 1.00 98.62 153 VAL A CA 1
ATOM 1155 C C . VAL A 1 153 ? -3.741 3.706 0.257 1.00 98.62 153 VAL A C 1
ATOM 1157 O O . VAL A 1 153 ? -3.363 3.537 1.412 1.00 98.62 153 VAL A O 1
ATOM 1160 N N . ARG A 1 154 ? -4.956 4.150 -0.033 1.00 98.62 154 ARG A N 1
ATOM 1161 C CA . ARG A 1 154 ? -6.007 4.422 0.935 1.00 98.62 154 ARG A CA 1
ATOM 1162 C C . ARG A 1 154 ? -6.906 3.201 1.104 1.00 98.62 154 ARG A C 1
ATOM 1164 O O . ARG A 1 154 ? -7.552 2.750 0.155 1.00 98.62 154 ARG A O 1
ATOM 1171 N N . VAL A 1 155 ? -7.008 2.740 2.345 1.00 98.62 155 VAL A N 1
ATOM 1172 C CA . VAL A 1 155 ? -8.027 1.787 2.798 1.00 98.62 155 VAL A CA 1
ATOM 1173 C C . VAL A 1 155 ? -9.013 2.538 3.676 1.00 98.62 155 VAL A C 1
ATOM 1175 O O . VAL A 1 155 ? -8.612 3.213 4.624 1.00 98.62 155 VAL A O 1
ATOM 1178 N N . SER A 1 156 ? -10.303 2.413 3.386 1.00 98.50 156 SER A N 1
ATOM 1179 C CA . SER A 1 156 ? -11.347 2.987 4.234 1.00 98.50 156 SER A CA 1
ATOM 1180 C C . SER A 1 156 ? -12.511 2.037 4.436 1.00 98.50 156 SER A C 1
ATOM 1182 O O . SER A 1 156 ? -12.771 1.185 3.593 1.00 98.50 156 SER A O 1
ATOM 1184 N N . TYR A 1 157 ? -13.203 2.174 5.560 1.00 98.62 157 TYR A N 1
ATOM 1185 C CA . TYR A 1 157 ? -14.409 1.409 5.859 1.00 98.62 157 TYR A CA 1
ATOM 1186 C C . TYR A 1 157 ? -15.310 2.153 6.834 1.00 98.62 157 TYR A C 1
ATOM 1188 O O . TYR A 1 157 ? -14.901 3.107 7.492 1.00 98.62 157 TYR A O 1
ATOM 1196 N N . LEU A 1 158 ? -16.548 1.688 6.933 1.00 98.62 158 LEU A N 1
ATOM 1197 C CA . LEU A 1 158 ? -17.550 2.205 7.844 1.00 98.62 158 LEU A CA 1
ATOM 1198 C C . LEU A 1 158 ? -17.555 1.368 9.132 1.00 98.62 158 LEU A C 1
ATOM 1200 O O . LEU A 1 158 ? -17.856 0.172 9.091 1.00 98.62 158 LEU A O 1
ATOM 1204 N N . LEU A 1 159 ? -17.210 1.990 10.259 1.00 98.56 159 LEU A N 1
ATOM 1205 C CA . LEU A 1 159 ? -17.254 1.400 11.594 1.00 98.56 159 LEU A CA 1
ATOM 1206 C C . LEU A 1 159 ? -18.540 1.834 12.300 1.00 98.56 159 LEU A C 1
ATOM 1208 O O . LEU A 1 159 ? -18.729 3.014 12.592 1.00 98.56 159 LEU A O 1
ATOM 1212 N N . THR A 1 160 ? -19.413 0.880 12.601 1.00 98.56 160 THR A N 1
ATO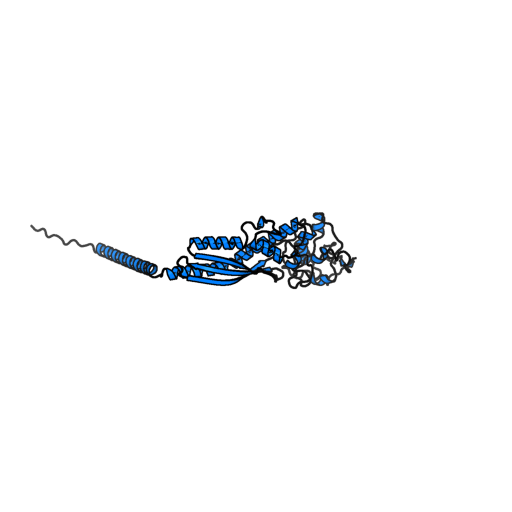M 1213 C CA . THR A 1 160 ? -20.584 1.102 13.453 1.00 98.56 160 THR A CA 1
ATOM 1214 C C . THR A 1 160 ? -20.225 0.755 14.890 1.00 98.56 160 THR A C 1
ATOM 1216 O O . THR A 1 160 ? -19.769 -0.356 15.168 1.00 98.56 160 THR A O 1
ATOM 1219 N N . VAL A 1 161 ? -20.437 1.711 15.794 1.00 98.31 161 VAL A N 1
ATOM 1220 C CA . VAL A 1 161 ? -20.064 1.632 17.205 1.00 98.31 161 VAL A CA 1
ATOM 1221 C C . VAL A 1 161 ? -21.310 1.770 18.068 1.00 98.31 161 VAL A C 1
ATOM 1223 O O . VAL A 1 161 ? -21.976 2.803 18.049 1.00 98.31 161 VAL A O 1
ATOM 1226 N N . ASN A 1 162 ? -21.603 0.742 18.862 1.00 98.25 162 ASN A N 1
ATOM 1227 C CA . ASN A 1 162 ? -22.643 0.776 19.882 1.00 98.25 162 ASN A CA 1
ATOM 1228 C C . ASN A 1 162 ? -22.032 0.428 21.241 1.00 98.25 162 ASN A C 1
ATOM 1230 O O . ASN A 1 162 ? -21.548 -0.685 21.447 1.00 98.25 162 ASN A O 1
ATOM 1234 N N . LEU A 1 163 ? -22.042 1.395 22.156 1.00 97.69 163 LEU A N 1
ATOM 1235 C CA . LEU A 1 163 ? -21.471 1.272 23.494 1.00 97.69 163 LEU A CA 1
ATOM 1236 C C . LEU A 1 163 ? -22.556 1.533 24.518 1.00 97.69 163 LEU A C 1
ATOM 1238 O O . LEU A 1 163 ? -23.233 2.556 24.450 1.00 97.69 163 LEU A O 1
ATOM 1242 N N . THR A 1 164 ? -22.699 0.648 25.494 1.00 97.75 164 THR A N 1
ATOM 1243 C CA . THR A 1 164 ? -23.649 0.813 26.594 1.00 97.75 164 THR A CA 1
ATOM 1244 C C . THR A 1 164 ? -22.961 0.476 27.910 1.00 97.75 164 THR A C 1
ATOM 1246 O O . THR A 1 164 ? -22.387 -0.600 28.056 1.00 97.75 164 THR A O 1
ATOM 1249 N N . ASP A 1 165 ? -23.019 1.377 28.889 1.00 96.50 165 ASP A N 1
ATOM 1250 C CA . ASP A 1 165 ? -22.574 1.068 30.252 1.00 96.50 165 ASP A CA 1
ATOM 1251 C C . ASP A 1 165 ? -23.396 -0.102 30.815 1.00 96.50 165 ASP A C 1
ATOM 1253 O O . ASP A 1 165 ? -24.621 -0.122 30.684 1.00 96.50 165 ASP A O 1
ATOM 1257 N N . ALA A 1 166 ? -22.760 -1.056 31.499 1.00 94.50 166 ALA A N 1
ATOM 1258 C CA . ALA A 1 166 ? -23.452 -2.232 32.034 1.00 94.50 166 ALA A CA 1
ATOM 1259 C C . ALA A 1 166 ? -24.562 -1.897 33.051 1.00 94.50 166 ALA A C 1
ATOM 1261 O O . ALA A 1 166 ? -25.426 -2.733 33.316 1.00 94.50 166 ALA A O 1
ATOM 1262 N N . ARG A 1 167 ? -24.565 -0.687 33.634 1.00 93.12 167 ARG A N 1
ATOM 1263 C CA . ARG A 1 167 ? -25.630 -0.203 34.528 1.00 93.12 167 ARG A CA 1
ATOM 1264 C C . ARG A 1 167 ? -26.665 0.669 33.812 1.00 93.12 167 ARG A C 1
ATOM 1266 O O . ARG A 1 167 ? -27.570 1.179 34.468 1.00 93.12 167 ARG A O 1
ATOM 1273 N N . GLY A 1 168 ? -26.545 0.846 32.497 1.00 93.75 168 GLY A N 1
ATOM 1274 C CA . GLY A 1 168 ? -27.478 1.610 31.672 1.00 93.75 168 GLY A CA 1
ATOM 1275 C C . GLY A 1 168 ? -27.425 3.122 31.898 1.00 93.75 168 GLY A C 1
ATOM 1276 O O . GLY A 1 168 ? -28.394 3.808 31.589 1.00 93.75 168 GLY A O 1
ATOM 1277 N N . VAL A 1 169 ? -26.330 3.648 32.457 1.00 93.25 169 VAL A N 1
ATOM 1278 C CA . VAL A 1 169 ? -26.201 5.085 32.764 1.00 93.25 169 VAL A CA 1
ATOM 1279 C C . VAL A 1 169 ? -25.974 5.917 31.503 1.00 93.25 169 VAL A C 1
ATOM 1281 O O . VAL A 1 169 ? -26.478 7.034 31.403 1.00 93.25 169 VAL A O 1
ATOM 1284 N N . ALA A 1 170 ? -25.217 5.383 30.546 1.00 94.69 170 ALA A N 1
ATOM 1285 C CA . ALA A 1 170 ? -24.853 6.081 29.324 1.00 94.69 170 ALA A CA 1
ATOM 1286 C C . ALA A 1 170 ? -24.769 5.117 28.133 1.00 94.69 170 ALA A C 1
ATOM 1288 O O . ALA A 1 170 ? -24.473 3.928 28.296 1.00 94.69 170 ALA A O 1
ATOM 1289 N N . ARG A 1 171 ? -25.052 5.647 26.939 1.00 96.81 171 ARG A N 1
ATOM 1290 C CA . ARG A 1 171 ? -25.007 4.924 25.666 1.00 96.81 171 ARG A CA 1
ATOM 1291 C C . ARG A 1 171 ? -24.504 5.840 24.556 1.00 96.81 171 ARG A C 1
ATOM 1293 O O . ARG A 1 171 ? -24.960 6.975 24.451 1.00 96.81 171 ARG A O 1
ATOM 1300 N N . TRP A 1 172 ? -23.645 5.299 23.701 1.00 97.25 172 TRP A N 1
ATOM 1301 C CA . TRP A 1 172 ? -23.228 5.907 22.443 1.00 97.25 172 TRP A CA 1
ATOM 1302 C C . TRP A 1 172 ? -23.602 4.989 21.289 1.00 97.25 172 TRP A C 1
ATOM 1304 O O . TRP A 1 172 ? -23.489 3.767 21.390 1.00 97.25 172 TRP A O 1
ATOM 1314 N N . ASP A 1 173 ? -24.080 5.591 20.209 1.00 98.00 173 ASP A N 1
ATOM 1315 C CA . ASP A 1 173 ? -24.477 4.898 18.992 1.00 98.00 173 ASP A CA 1
ATOM 1316 C C . ASP A 1 173 ? -24.140 5.807 17.814 1.00 98.00 173 ASP A C 1
ATOM 1318 O O . ASP A 1 173 ? -24.756 6.862 17.639 1.00 98.00 173 ASP A O 1
ATOM 1322 N N . TYR A 1 174 ? -23.086 5.462 17.084 1.00 98.00 174 TYR A N 1
ATOM 1323 C CA . TYR A 1 174 ? -22.621 6.261 15.963 1.00 98.00 174 TYR A CA 1
ATOM 1324 C C . TYR A 1 174 ? -21.973 5.388 14.900 1.00 98.00 174 TYR A C 1
ATOM 1326 O O . TYR A 1 174 ? -21.716 4.195 15.071 1.00 98.00 174 TYR A O 1
ATOM 1334 N N . THR A 1 175 ? -21.756 5.993 13.744 1.00 98.44 175 THR A N 1
ATOM 1335 C CA . THR A 1 175 ? -21.094 5.353 12.623 1.00 98.44 175 THR A CA 1
ATOM 1336 C C . THR A 1 175 ? -20.089 6.327 12.040 1.00 98.44 175 THR A C 1
ATOM 1338 O O . THR A 1 175 ? -20.405 7.500 11.846 1.00 98.44 175 THR A O 1
ATOM 1341 N N . GLU A 1 176 ? -18.885 5.838 11.781 1.00 97.94 176 GLU A N 1
ATOM 1342 C CA . GLU A 1 176 ? -17.752 6.653 11.369 1.00 97.94 176 GLU A CA 1
ATOM 1343 C C . GLU A 1 176 ? -16.987 5.997 10.220 1.00 97.94 176 GLU A C 1
ATOM 1345 O O . GLU A 1 176 ? -16.910 4.772 10.126 1.00 97.94 176 GLU A O 1
ATOM 1350 N N . VAL A 1 177 ? -16.423 6.817 9.332 1.00 98.56 177 VAL A N 1
ATOM 1351 C CA . VAL A 1 177 ? -15.531 6.341 8.275 1.00 98.56 177 VAL A CA 1
ATOM 1352 C C . VAL A 1 177 ? -14.105 6.336 8.805 1.00 98.56 177 VAL A C 1
ATOM 1354 O O . VAL A 1 177 ? -13.510 7.390 9.016 1.00 98.56 177 VAL A O 1
ATOM 1357 N N . ILE A 1 178 ? -13.544 5.144 8.971 1.00 98.56 178 ILE A N 1
ATOM 1358 C CA . ILE A 1 178 ? -12.134 4.966 9.303 1.00 98.56 178 ILE A CA 1
ATOM 1359 C C . ILE A 1 178 ? -11.335 4.980 8.008 1.00 98.56 178 ILE A C 1
ATOM 1361 O O . ILE A 1 178 ? -11.689 4.295 7.048 1.00 98.56 178 ILE A O 1
ATOM 1365 N N . VAL A 1 179 ? -10.252 5.754 7.984 1.00 98.62 179 VAL A N 1
ATOM 1366 C CA . VAL A 1 179 ? -9.356 5.877 6.831 1.00 98.62 179 VAL A CA 1
ATOM 1367 C C . VAL A 1 179 ? -7.928 5.620 7.285 1.00 98.62 179 VAL A C 1
ATOM 1369 O O . VAL A 1 179 ? -7.457 6.234 8.240 1.00 98.62 179 VAL A O 1
ATOM 1372 N N . ALA A 1 180 ? -7.230 4.739 6.580 1.00 98.50 180 ALA A N 1
ATOM 1373 C CA . ALA A 1 180 ? -5.803 4.515 6.729 1.00 98.50 180 ALA A CA 1
ATOM 1374 C C . ALA A 1 180 ? -5.099 4.771 5.393 1.00 98.50 180 ALA A C 1
ATOM 1376 O O . ALA A 1 180 ? -5.571 4.334 4.341 1.00 98.50 180 ALA A O 1
ATOM 1377 N N . SER A 1 181 ? -3.962 5.463 5.456 1.00 98.44 181 SER A N 1
ATOM 1378 C CA . SER A 1 181 ? -3.030 5.632 4.340 1.00 98.44 181 SER A CA 1
ATOM 1379 C C . SER A 1 181 ? -1.852 4.683 4.546 1.00 98.44 181 SER A C 1
ATOM 1381 O O . SER A 1 181 ? -1.190 4.725 5.586 1.00 98.44 181 SER A O 1
ATOM 1383 N N . ILE A 1 182 ? -1.647 3.775 3.596 1.00 98.50 182 ILE A N 1
ATOM 1384 C CA . ILE A 1 182 ? -0.646 2.716 3.651 1.00 98.50 182 ILE A CA 1
ATOM 1385 C C . ILE A 1 182 ? 0.452 3.058 2.643 1.00 98.50 182 ILE A C 1
ATOM 1387 O O . ILE A 1 182 ? 0.159 3.127 1.446 1.00 98.50 182 ILE A O 1
ATOM 1391 N N . PRO A 1 183 ? 1.711 3.239 3.077 1.00 98.50 183 PRO A N 1
ATOM 1392 C CA . PRO A 1 183 ? 2.816 3.394 2.147 1.00 98.50 183 PRO A CA 1
ATOM 1393 C C . PRO A 1 183 ? 3.079 2.070 1.423 1.00 98.50 183 PRO A C 1
ATOM 1395 O O . PRO A 1 183 ? 3.148 1.015 2.056 1.00 98.50 183 PRO A O 1
ATOM 1398 N N . ILE A 1 184 ? 3.276 2.131 0.106 1.00 98.50 184 ILE A N 1
ATOM 1399 C CA . ILE A 1 184 ? 3.669 0.952 -0.689 1.00 98.50 184 ILE A CA 1
ATOM 1400 C C . ILE A 1 184 ? 5.188 0.748 -0.731 1.00 98.50 184 ILE A C 1
ATOM 1402 O O . ILE A 1 184 ? 5.676 -0.254 -1.246 1.00 98.50 184 ILE A O 1
ATOM 1406 N N . VAL A 1 185 ? 5.948 1.702 -0.189 1.00 98.44 185 VAL A N 1
ATOM 1407 C CA . VAL A 1 185 ? 7.409 1.636 -0.125 1.00 98.44 185 VAL A CA 1
ATOM 1408 C C . VAL A 1 185 ? 7.839 0.399 0.665 1.00 98.44 185 VAL A C 1
ATOM 1410 O O . VAL A 1 185 ? 7.364 0.151 1.774 1.00 98.44 185 VAL A O 1
ATOM 1413 N N . GLY A 1 186 ? 8.754 -0.375 0.088 1.00 97.88 186 GLY A N 1
ATOM 1414 C CA . GLY A 1 186 ? 9.235 -1.635 0.648 1.00 97.88 186 GLY A CA 1
ATOM 1415 C C . GLY A 1 186 ? 8.330 -2.842 0.385 1.00 97.88 186 GLY A C 1
ATOM 1416 O O . GLY A 1 186 ? 8.706 -3.945 0.772 1.00 97.88 186 GLY A O 1
ATOM 1417 N N . LEU A 1 187 ? 7.177 -2.678 -0.275 1.00 98.31 187 LEU A N 1
ATOM 1418 C CA . LEU A 1 187 ? 6.437 -3.807 -0.848 1.00 98.31 187 LEU A CA 1
ATOM 1419 C C . LEU A 1 187 ? 7.106 -4.260 -2.150 1.00 98.31 187 LEU A C 1
ATOM 1421 O O . LEU A 1 187 ? 7.763 -3.462 -2.821 1.00 98.31 187 LEU A O 1
ATOM 1425 N N . ARG A 1 188 ? 6.949 -5.538 -2.511 1.00 98.25 188 ARG A N 1
ATOM 1426 C CA . ARG A 1 188 ? 7.377 -6.030 -3.825 1.00 98.25 188 ARG A CA 1
ATOM 1427 C C . ARG A 1 188 ? 6.448 -5.503 -4.918 1.00 98.25 188 ARG A C 1
ATOM 1429 O O . ARG A 1 188 ? 5.250 -5.329 -4.697 1.00 98.25 188 ARG A O 1
ATOM 1436 N N . ASP A 1 189 ? 7.010 -5.247 -6.091 1.00 98.25 189 ASP A N 1
ATOM 1437 C CA . ASP A 1 189 ? 6.254 -4.851 -7.273 1.00 98.25 189 ASP A CA 1
ATOM 1438 C C . ASP A 1 189 ? 5.546 -6.064 -7.897 1.00 98.25 189 ASP A C 1
ATOM 1440 O O . ASP A 1 189 ? 6.223 -7.009 -8.324 1.00 98.25 189 ASP A O 1
ATOM 1444 N N . PRO A 1 190 ? 4.204 -6.037 -8.011 1.00 98.00 190 PRO A N 1
ATOM 1445 C CA . PRO A 1 190 ? 3.425 -7.127 -8.584 1.00 98.00 190 PRO A CA 1
ATOM 1446 C C . PRO A 1 190 ? 3.881 -7.558 -9.983 1.00 98.00 190 PRO A C 1
ATOM 1448 O O . PRO A 1 190 ? 3.813 -8.747 -10.304 1.00 98.00 190 PRO A O 1
ATOM 1451 N N . LEU A 1 191 ? 4.372 -6.625 -10.811 1.00 97.00 191 LEU A N 1
ATOM 1452 C CA . LEU A 1 191 ? 4.827 -6.947 -12.166 1.00 97.00 191 LEU A CA 1
ATOM 1453 C C . LEU A 1 191 ? 6.083 -7.811 -12.148 1.00 97.00 191 LEU A C 1
ATOM 1455 O O . LEU A 1 191 ? 6.137 -8.830 -12.831 1.00 97.00 191 LEU A O 1
ATOM 1459 N N . HIS A 1 192 ? 7.060 -7.456 -11.315 1.00 96.81 192 HIS A N 1
ATOM 1460 C CA . HIS A 1 192 ? 8.265 -8.258 -11.132 1.00 96.81 192 HIS A CA 1
ATOM 1461 C C . HIS A 1 192 ? 7.955 -9.591 -10.450 1.00 96.81 192 HIS A C 1
ATOM 1463 O O . HIS A 1 192 ? 8.482 -10.624 -10.870 1.00 96.81 192 HIS A O 1
ATOM 1469 N N . THR A 1 193 ? 7.081 -9.592 -9.437 1.00 96.75 193 THR A N 1
ATOM 1470 C CA . THR A 1 193 ? 6.672 -10.815 -8.735 1.00 96.75 193 THR A CA 1
ATOM 1471 C C . THR A 1 193 ? 6.095 -11.838 -9.714 1.00 96.75 193 THR A C 1
ATOM 1473 O O . THR A 1 193 ? 6.561 -12.975 -9.749 1.00 96.75 193 THR A O 1
ATOM 1476 N N . VAL A 1 194 ? 5.145 -11.447 -10.567 1.00 96.25 194 VAL A N 1
ATOM 1477 C CA . VAL A 1 194 ? 4.533 -12.372 -11.536 1.00 96.25 194 VAL A CA 1
ATOM 1478 C C . VAL A 1 194 ? 5.452 -12.629 -12.731 1.00 96.25 194 VAL A C 1
ATOM 1480 O O . VAL A 1 194 ? 5.708 -13.785 -13.073 1.00 96.25 194 VAL A O 1
ATOM 1483 N N . GLY A 1 195 ? 6.010 -11.576 -13.332 1.00 94.62 195 GLY A N 1
ATOM 1484 C CA . GLY A 1 195 ? 6.828 -11.651 -14.546 1.00 94.62 195 GLY A CA 1
ATOM 1485 C C . GLY A 1 195 ? 8.119 -12.454 -14.376 1.00 94.62 195 GLY A C 1
ATOM 1486 O O . GLY A 1 195 ? 8.589 -13.084 -15.321 1.00 94.62 195 GLY A O 1
ATOM 1487 N N . THR A 1 196 ? 8.664 -12.507 -13.159 1.00 95.12 196 THR A N 1
ATOM 1488 C CA . THR A 1 196 ? 9.861 -13.305 -12.839 1.00 95.12 196 THR A CA 1
ATOM 1489 C C . THR A 1 196 ? 9.549 -14.566 -12.036 1.00 95.12 196 THR A C 1
ATOM 1491 O O . THR A 1 196 ? 10.475 -15.269 -11.634 1.00 95.12 196 THR A O 1
ATOM 1494 N N . LYS A 1 197 ? 8.265 -14.880 -11.801 1.00 93.62 197 LYS A N 1
ATOM 1495 C CA . LYS A 1 197 ? 7.815 -16.008 -10.958 1.00 93.62 197 LYS A CA 1
ATOM 1496 C C . LYS A 1 197 ? 8.431 -15.972 -9.553 1.00 93.62 197 LYS A C 1
ATOM 1498 O O . LYS A 1 197 ? 8.857 -16.991 -9.014 1.00 93.62 197 LYS A O 1
ATOM 1503 N N . GLY A 1 198 ? 8.563 -14.767 -9.003 1.00 92.12 198 GLY A N 1
ATOM 1504 C CA . GLY A 1 198 ? 9.152 -14.501 -7.694 1.00 92.12 198 GLY A CA 1
ATOM 1505 C C . GLY A 1 198 ? 10.674 -14.666 -7.609 1.00 92.12 198 GLY A C 1
ATOM 1506 O O . GLY A 1 198 ? 11.214 -14.536 -6.511 1.00 92.12 198 GLY A O 1
ATOM 1507 N N . LEU A 1 199 ? 11.377 -14.938 -8.717 1.00 93.81 199 LEU A N 1
ATOM 1508 C CA . LEU A 1 199 ? 12.828 -15.174 -8.711 1.00 93.81 199 LEU A CA 1
ATOM 1509 C C . LEU A 1 199 ? 13.640 -13.891 -8.511 1.00 93.81 199 LEU A C 1
ATOM 1511 O O . LEU A 1 199 ? 14.687 -13.925 -7.868 1.00 93.81 199 LEU A O 1
ATOM 1515 N N . VAL A 1 200 ? 13.166 -12.762 -9.048 1.00 94.94 200 VAL A N 1
ATOM 1516 C CA . VAL A 1 200 ? 13.849 -11.465 -8.940 1.00 94.94 200 VAL A CA 1
ATOM 1517 C C . VAL A 1 200 ? 12.925 -10.473 -8.240 1.00 94.94 200 VAL A C 1
ATOM 1519 O O . VAL A 1 200 ? 12.118 -9.814 -8.899 1.00 94.94 200 VAL A O 1
ATOM 1522 N N . PRO A 1 201 ? 12.996 -10.363 -6.901 1.00 92.12 201 PRO A N 1
ATOM 1523 C CA . PRO A 1 201 ? 12.158 -9.422 -6.177 1.00 92.12 201 PRO A CA 1
ATOM 1524 C C . PRO A 1 201 ? 12.610 -7.987 -6.468 1.00 92.12 201 PRO A C 1
ATOM 1526 O O . PRO A 1 201 ? 13.766 -7.637 -6.233 1.00 92.12 201 PRO A O 1
ATOM 1529 N N . ALA A 1 202 ? 11.685 -7.147 -6.928 1.00 96.12 202 ALA A N 1
ATOM 1530 C CA . ALA A 1 202 ? 11.866 -5.700 -6.984 1.00 96.12 202 ALA A CA 1
ATOM 1531 C C . ALA A 1 202 ? 11.041 -5.070 -5.867 1.00 96.12 202 ALA A C 1
ATOM 1533 O O . ALA A 1 202 ? 9.830 -5.273 -5.806 1.00 96.12 202 ALA A O 1
ATOM 1534 N N . PHE A 1 203 ? 11.694 -4.347 -4.961 1.00 97.94 203 PHE A N 1
ATOM 1535 C CA . PHE A 1 203 ? 11.018 -3.638 -3.880 1.00 97.94 203 PHE A CA 1
ATOM 1536 C C . PHE A 1 203 ? 10.793 -2.189 -4.286 1.00 97.94 203 PHE A C 1
ATOM 1538 O O . PHE A 1 203 ? 11.717 -1.517 -4.741 1.00 97.94 203 PHE A O 1
ATOM 1545 N N . ILE A 1 204 ? 9.576 -1.696 -4.081 1.00 98.56 204 ILE A N 1
ATOM 1546 C CA . ILE A 1 204 ? 9.206 -0.337 -4.451 1.00 98.56 204 ILE A CA 1
ATOM 1547 C C . ILE A 1 204 ? 9.972 0.636 -3.563 1.00 98.56 204 ILE A C 1
ATOM 1549 O O . ILE A 1 204 ? 9.760 0.712 -2.350 1.00 98.56 204 ILE A O 1
ATOM 1553 N N . GLN A 1 205 ? 10.859 1.403 -4.184 1.00 98.12 205 GLN A N 1
ATOM 1554 C CA . GLN A 1 205 ? 11.611 2.462 -3.536 1.00 98.12 205 GLN A CA 1
ATOM 1555 C C . GLN A 1 205 ? 11.616 3.697 -4.439 1.00 98.12 205 GLN A C 1
ATOM 1557 O O . GLN A 1 205 ? 12.143 3.620 -5.548 1.00 98.12 205 GLN A O 1
ATOM 1562 N N . PRO A 1 206 ? 11.072 4.842 -3.996 1.00 97.94 206 PRO A N 1
ATOM 1563 C CA . PRO A 1 206 ? 11.051 6.042 -4.817 1.00 97.94 206 PRO A CA 1
ATOM 1564 C C . PRO A 1 206 ? 12.471 6.562 -5.057 1.00 97.94 206 PRO A C 1
ATOM 1566 O O . PRO A 1 206 ? 13.345 6.508 -4.180 1.00 97.94 206 PRO A O 1
ATOM 1569 N N . HIS A 1 207 ? 12.701 7.086 -6.254 1.00 97.06 207 HIS A N 1
ATOM 1570 C CA . HIS A 1 207 ? 13.895 7.850 -6.558 1.00 97.06 207 HIS A CA 1
ATOM 1571 C C . HIS A 1 207 ? 13.785 9.258 -5.953 1.00 97.06 207 HIS A C 1
ATOM 1573 O O . HIS A 1 207 ? 12.900 10.027 -6.304 1.00 97.06 207 HIS A O 1
ATOM 1579 N N . ASN A 1 208 ? 14.717 9.607 -5.063 1.00 92.88 208 ASN A N 1
ATOM 1580 C CA . ASN A 1 208 ? 14.771 10.917 -4.394 1.00 92.88 208 ASN A CA 1
ATOM 1581 C C . ASN A 1 208 ? 15.932 11.801 -4.903 1.00 92.88 208 ASN A C 1
ATOM 1583 O O . ASN A 1 208 ? 16.422 12.655 -4.163 1.00 92.88 208 ASN A O 1
ATOM 1587 N N . GLY A 1 209 ? 16.470 11.515 -6.094 1.00 85.25 209 GLY A N 1
ATOM 1588 C CA . GLY A 1 209 ? 17.618 12.228 -6.660 1.00 85.25 209 GLY A CA 1
ATOM 1589 C C . GLY A 1 209 ? 17.262 13.538 -7.353 1.00 85.25 209 GLY A C 1
ATOM 1590 O O . GLY A 1 209 ? 16.108 13.957 -7.397 1.00 85.25 209 GLY A O 1
ATOM 1591 N N . SER A 1 210 ? 18.296 14.192 -7.881 1.00 90.69 210 SER A N 1
ATOM 1592 C CA . SER A 1 210 ? 18.144 15.254 -8.878 1.00 90.69 210 SER A CA 1
ATOM 1593 C C . SER A 1 210 ? 17.806 14.662 -10.254 1.00 90.69 210 SER A C 1
ATOM 1595 O O . SER A 1 210 ? 17.594 13.459 -10.366 1.00 90.69 210 SER A O 1
ATOM 1597 N N . ALA A 1 211 ? 17.824 15.502 -11.293 1.00 94.94 211 ALA A N 1
ATOM 1598 C CA . ALA A 1 211 ? 17.781 15.082 -12.694 1.00 94.94 211 ALA A CA 1
ATOM 1599 C C . ALA A 1 211 ? 18.619 13.808 -12.933 1.00 94.94 211 ALA A C 1
ATOM 1601 O O . ALA A 1 211 ? 19.784 13.738 -12.521 1.00 94.94 211 ALA A O 1
ATOM 1602 N N . LEU A 1 212 ? 18.000 12.815 -13.571 1.00 96.44 212 LEU A N 1
ATOM 1603 C CA . LEU A 1 212 ? 18.595 11.535 -13.952 1.00 96.44 212 LEU A CA 1
ATOM 1604 C C . LEU A 1 212 ? 19.754 11.727 -14.928 1.00 96.44 212 LEU A C 1
ATOM 1606 O O . LEU A 1 212 ? 20.734 10.972 -14.876 1.00 96.44 212 LEU A O 1
ATOM 1610 N N . VAL A 1 213 ? 19.645 12.743 -15.790 1.00 95.88 213 VAL A N 1
ATOM 1611 C CA . VAL A 1 213 ? 20.664 13.117 -16.768 1.00 95.88 213 VAL A CA 1
ATOM 1612 C C . VAL A 1 213 ? 20.941 14.616 -16.689 1.00 95.88 213 VAL A C 1
ATOM 1614 O O . VAL A 1 213 ? 20.074 15.453 -16.926 1.00 95.88 213 VAL A O 1
ATOM 1617 N N . ASN A 1 214 ? 22.196 14.980 -16.418 1.00 94.50 214 ASN A N 1
ATOM 1618 C CA . ASN A 1 214 ? 22.639 16.375 -16.417 1.00 94.50 214 ASN A CA 1
ATOM 1619 C C . ASN A 1 214 ? 23.727 16.593 -17.476 1.00 94.50 214 ASN A C 1
ATOM 1621 O O . ASN A 1 214 ? 24.915 16.340 -17.259 1.00 94.50 214 ASN A O 1
ATOM 1625 N N . GLY A 1 215 ? 23.315 17.040 -18.664 1.00 91.88 215 GLY A N 1
ATOM 1626 C CA . GLY A 1 215 ? 24.200 17.144 -19.822 1.00 91.88 215 GLY A CA 1
ATOM 1627 C C . GLY A 1 215 ? 24.626 15.762 -20.319 1.00 91.88 215 GLY A C 1
ATOM 1628 O O . GLY A 1 215 ? 23.844 15.075 -20.963 1.00 91.88 215 GLY A O 1
ATOM 1629 N N . LEU A 1 216 ? 25.873 15.366 -20.042 1.00 92.06 216 LEU A N 1
ATOM 1630 C CA . LEU A 1 216 ? 26.403 14.033 -20.376 1.00 92.06 216 LEU A CA 1
ATOM 1631 C C . LEU A 1 216 ? 26.590 13.139 -19.139 1.00 92.06 216 LEU A C 1
ATOM 1633 O O . LEU A 1 216 ? 27.052 12.007 -19.277 1.00 92.06 216 LEU A O 1
ATOM 1637 N N . ASP A 1 217 ? 26.289 13.649 -17.942 1.00 94.38 217 ASP A N 1
ATOM 1638 C CA . ASP A 1 217 ? 26.386 12.889 -16.699 1.00 94.38 217 ASP A CA 1
ATOM 1639 C C . ASP A 1 217 ? 25.140 12.014 -16.517 1.00 94.38 217 ASP A C 1
ATOM 1641 O O . ASP A 1 217 ? 24.023 12.526 -16.458 1.00 94.38 217 ASP A O 1
ATOM 1645 N N . THR A 1 218 ? 25.351 10.698 -16.436 1.00 95.69 218 THR A N 1
ATOM 1646 C CA . THR A 1 218 ? 24.311 9.665 -16.281 1.00 95.69 218 THR A CA 1
ATOM 1647 C C . THR A 1 218 ? 24.419 8.933 -14.939 1.00 95.69 218 THR A C 1
ATOM 1649 O O . THR A 1 218 ? 23.877 7.839 -14.770 1.00 95.69 218 THR A O 1
ATOM 1652 N N . THR A 1 219 ? 25.139 9.509 -13.969 1.00 94.81 219 THR A N 1
ATOM 1653 C CA . THR A 1 219 ? 25.378 8.895 -12.652 1.00 94.81 219 THR A CA 1
ATOM 1654 C C . THR A 1 219 ? 24.072 8.611 -11.907 1.00 94.81 219 THR A C 1
ATOM 1656 O O . THR A 1 219 ? 23.910 7.532 -11.336 1.00 94.81 219 THR A O 1
ATOM 1659 N N . GLU A 1 220 ? 23.114 9.538 -11.950 1.00 96.06 220 GLU A N 1
ATOM 1660 C CA . GLU A 1 220 ? 21.827 9.397 -11.259 1.00 96.06 220 GLU A CA 1
ATOM 1661 C C . GLU A 1 220 ? 20.912 8.365 -11.928 1.00 96.06 220 GLU A C 1
ATOM 1663 O O . GLU A 1 220 ? 20.314 7.545 -11.230 1.00 96.06 220 GLU A O 1
ATOM 1668 N N . LEU A 1 221 ? 20.890 8.304 -13.262 1.00 96.00 221 LEU A N 1
ATOM 1669 C CA . LEU A 1 221 ? 20.247 7.218 -14.007 1.00 96.00 221 LEU A CA 1
ATOM 1670 C C . LEU A 1 221 ? 20.832 5.845 -13.636 1.00 96.00 221 LEU A C 1
ATOM 1672 O O . LEU A 1 221 ? 20.094 4.903 -13.348 1.00 96.00 221 LEU A O 1
ATOM 1676 N N . GLN A 1 222 ? 22.162 5.721 -13.602 1.00 94.50 222 GLN A N 1
ATOM 1677 C CA . GLN A 1 222 ? 22.818 4.474 -13.197 1.00 94.50 222 GLN A CA 1
ATOM 1678 C C . GLN A 1 222 ? 22.467 4.116 -11.748 1.00 94.50 222 GLN A C 1
ATOM 1680 O O . GLN A 1 222 ? 22.233 2.948 -11.441 1.00 94.50 222 GLN A O 1
ATOM 1685 N N . ARG A 1 223 ? 22.379 5.109 -10.856 1.00 94.94 223 ARG A N 1
ATOM 1686 C CA . ARG A 1 223 ? 21.952 4.923 -9.464 1.00 94.94 223 ARG A CA 1
ATOM 1687 C C . ARG A 1 223 ? 20.499 4.456 -9.368 1.00 94.94 223 ARG A C 1
ATOM 1689 O O . ARG A 1 223 ? 20.226 3.580 -8.549 1.00 94.94 223 ARG A O 1
ATOM 1696 N N . LEU A 1 224 ? 19.595 5.002 -10.181 1.00 96.19 224 LEU A N 1
ATOM 1697 C CA . LEU A 1 224 ? 18.199 4.569 -10.263 1.00 96.19 224 LEU A CA 1
ATOM 1698 C C . LEU A 1 224 ? 18.113 3.094 -10.668 1.00 96.19 224 LEU A C 1
ATOM 1700 O O . LEU A 1 224 ? 17.485 2.310 -9.963 1.00 96.19 224 LEU A O 1
ATOM 1704 N N . ILE A 1 225 ? 18.811 2.706 -11.737 1.00 95.19 225 ILE A N 1
ATOM 1705 C CA . ILE A 1 225 ? 18.789 1.341 -12.285 1.00 95.19 225 ILE A CA 1
ATOM 1706 C C . ILE A 1 225 ? 19.439 0.340 -11.323 1.00 95.19 225 ILE A C 1
ATOM 1708 O O . ILE A 1 225 ? 18.866 -0.705 -11.020 1.00 95.19 225 ILE A O 1
ATOM 1712 N N . ASN A 1 226 ? 20.623 0.663 -10.796 1.00 93.69 226 ASN A N 1
ATOM 1713 C CA . ASN A 1 226 ? 21.364 -0.239 -9.911 1.00 93.69 226 ASN A CA 1
ATOM 1714 C C . ASN A 1 226 ? 20.641 -0.483 -8.582 1.00 93.69 226 ASN A C 1
ATOM 1716 O O . ASN A 1 226 ? 20.768 -1.563 -8.012 1.00 93.69 226 ASN A O 1
ATOM 1720 N N . ASN A 1 227 ? 19.874 0.498 -8.102 1.00 95.25 227 ASN A N 1
ATOM 1721 C CA . ASN A 1 227 ? 19.075 0.369 -6.884 1.00 95.25 227 ASN A CA 1
ATOM 1722 C C . ASN A 1 227 ? 17.610 -0.007 -7.163 1.00 95.25 227 ASN A C 1
ATOM 1724 O O . ASN A 1 227 ? 16.826 -0.037 -6.221 1.00 95.25 227 ASN A O 1
ATOM 1728 N N . SER A 1 228 ? 17.235 -0.273 -8.423 1.00 95.88 228 SER A N 1
ATOM 1729 C CA . SER A 1 228 ? 15.854 -0.589 -8.832 1.00 95.88 228 SER A CA 1
ATOM 1730 C C . SER A 1 228 ? 14.823 0.417 -8.292 1.00 95.88 228 SER A C 1
ATOM 1732 O O . SER A 1 228 ? 13.795 0.039 -7.733 1.00 95.88 228 SER A O 1
ATOM 1734 N N . GLN A 1 229 ? 15.131 1.715 -8.389 1.00 97.62 229 GLN A N 1
ATOM 1735 C CA . GLN A 1 229 ? 14.251 2.773 -7.886 1.00 97.62 229 GLN A CA 1
ATOM 1736 C C . GLN A 1 229 ? 13.131 3.093 -8.879 1.00 97.62 229 GLN A C 1
ATOM 1738 O O . GLN A 1 229 ? 13.270 2.897 -10.085 1.00 97.62 229 GLN A O 1
ATOM 1743 N N . TYR A 1 230 ? 12.037 3.633 -8.355 1.00 98.50 230 TYR A N 1
ATOM 1744 C CA . TYR A 1 230 ? 10.825 3.951 -9.096 1.00 98.50 230 TYR A CA 1
ATOM 1745 C C . TYR A 1 230 ? 10.667 5.457 -9.287 1.00 98.50 230 TYR A C 1
ATOM 1747 O O . TYR A 1 230 ? 10.995 6.248 -8.398 1.00 98.50 230 TYR A O 1
ATOM 1755 N N . LEU A 1 231 ? 10.109 5.828 -10.433 1.00 98.25 231 LEU A N 1
ATOM 1756 C CA . LEU A 1 231 ? 9.632 7.168 -10.757 1.00 98.25 231 LEU A CA 1
ATOM 1757 C C . LEU A 1 231 ? 8.108 7.185 -10.698 1.00 98.25 231 LEU A C 1
ATOM 1759 O O . LEU A 1 231 ? 7.469 6.168 -10.970 1.00 98.25 231 LEU A O 1
ATOM 1763 N N . GLU A 1 232 ? 7.529 8.337 -10.373 1.00 97.69 232 GLU A N 1
ATOM 1764 C CA . GLU A 1 232 ? 6.116 8.581 -10.660 1.00 97.69 232 GLU A CA 1
ATOM 1765 C C . GLU A 1 232 ? 5.943 8.848 -12.159 1.00 97.69 232 GLU A C 1
ATOM 1767 O O . GLU A 1 232 ? 6.759 9.538 -12.768 1.00 97.69 232 GLU A O 1
ATOM 1772 N N . SER A 1 233 ? 4.901 8.288 -12.769 1.00 97.12 233 SER A N 1
ATOM 1773 C CA . SER A 1 233 ? 4.560 8.571 -14.164 1.00 97.12 233 SER A CA 1
ATOM 1774 C C . SER A 1 233 ? 3.075 8.362 -14.393 1.00 97.12 233 SER A C 1
ATOM 1776 O O . SER A 1 233 ? 2.549 7.283 -14.132 1.00 97.12 233 SER A O 1
ATOM 1778 N N . ALA A 1 234 ? 2.408 9.379 -14.941 1.00 97.19 234 ALA A N 1
ATOM 1779 C CA . ALA A 1 234 ? 0.997 9.292 -15.310 1.00 97.19 234 ALA A CA 1
ATOM 1780 C C . ALA A 1 234 ? 0.743 8.339 -16.495 1.00 97.19 234 ALA A C 1
ATOM 1782 O O . ALA A 1 234 ? -0.398 7.960 -16.746 1.00 97.19 234 ALA A O 1
ATOM 1783 N N . ASN A 1 235 ? 1.799 7.958 -17.223 1.00 96.19 235 ASN A N 1
ATOM 1784 C CA . ASN A 1 235 ? 1.728 7.031 -18.352 1.00 96.19 235 ASN A CA 1
ATOM 1785 C C . ASN A 1 235 ? 1.789 5.563 -17.906 1.00 96.19 235 ASN A C 1
ATOM 1787 O O . ASN A 1 235 ? 1.460 4.674 -18.687 1.00 96.19 235 ASN A O 1
ATOM 1791 N N . ALA A 1 236 ? 2.170 5.308 -16.654 1.00 97.44 236 ALA A N 1
ATOM 1792 C CA . ALA A 1 236 ? 2.366 3.973 -16.113 1.00 97.44 236 ALA A CA 1
ATOM 1793 C C . ALA A 1 236 ? 1.165 3.507 -15.265 1.00 97.44 236 ALA A C 1
ATOM 1795 O O . ALA A 1 236 ? 0.375 4.332 -14.796 1.00 97.44 236 ALA A O 1
ATOM 1796 N N . PRO A 1 237 ? 1.004 2.193 -15.028 1.00 98.31 237 PRO A N 1
ATOM 1797 C CA . PRO A 1 237 ? -0.040 1.680 -14.148 1.00 98.31 237 PRO A CA 1
ATOM 1798 C C . PRO A 1 237 ? 0.249 1.978 -12.673 1.00 98.31 237 PRO A C 1
ATOM 1800 O O . PRO A 1 237 ? 1.403 1.981 -12.222 1.00 98.31 237 PRO A O 1
ATOM 1803 N N . SER A 1 238 ? -0.820 2.186 -11.900 1.00 98.50 238 SER A N 1
ATOM 1804 C CA . SER A 1 238 ? -0.737 2.340 -10.444 1.00 98.50 238 SER A CA 1
ATOM 1805 C C . SER A 1 238 ? -0.363 1.021 -9.761 1.00 98.50 238 SER A C 1
ATOM 1807 O O . SER A 1 238 ? -0.436 -0.053 -10.358 1.00 98.50 238 SER A O 1
ATOM 1809 N N . PHE A 1 239 ? -0.003 1.060 -8.478 1.00 98.62 239 PHE A N 1
ATOM 1810 C CA . PHE A 1 239 ? 0.279 -0.160 -7.718 1.00 98.62 239 PHE A CA 1
ATOM 1811 C C . PHE A 1 239 ? -0.945 -1.085 -7.645 1.00 98.62 239 PHE A C 1
ATOM 1813 O O . PHE A 1 239 ? -0.811 -2.303 -7.762 1.00 98.62 239 PHE A O 1
ATOM 1820 N N . LEU A 1 240 ? -2.149 -0.517 -7.508 1.00 98.38 240 LEU A N 1
ATOM 1821 C CA . LEU A 1 240 ? -3.383 -1.304 -7.518 1.00 98.38 240 LEU A CA 1
ATOM 1822 C C . LEU A 1 240 ? -3.681 -1.920 -8.889 1.00 98.38 240 LEU A C 1
ATOM 1824 O O . LEU A 1 240 ? -4.109 -3.072 -8.946 1.00 98.38 240 LEU A O 1
ATOM 1828 N N . ASP A 1 241 ? -3.420 -1.195 -9.977 1.00 98.44 241 ASP A N 1
ATOM 1829 C CA . ASP A 1 241 ? -3.575 -1.728 -11.335 1.00 98.44 241 ASP A CA 1
ATOM 1830 C C . ASP A 1 241 ? -2.597 -2.888 -11.576 1.00 98.44 241 ASP A C 1
ATOM 1832 O O . ASP A 1 241 ? -3.005 -3.966 -12.021 1.00 98.44 241 ASP A O 1
ATOM 1836 N N . ARG A 1 242 ? -1.340 -2.728 -11.138 1.00 98.19 242 ARG A N 1
ATOM 1837 C CA . ARG A 1 242 ? -0.289 -3.758 -11.186 1.00 98.19 242 ARG A CA 1
ATOM 1838 C C . ARG A 1 242 ? -0.676 -5.040 -10.442 1.00 98.19 242 ARG A C 1
ATOM 1840 O O . ARG A 1 242 ? -0.399 -6.124 -10.948 1.00 98.19 242 ARG A O 1
ATOM 1847 N N . LEU A 1 243 ? -1.366 -4.958 -9.296 1.00 98.25 243 LEU A N 1
ATOM 1848 C CA . LEU A 1 243 ? -1.888 -6.143 -8.582 1.00 98.25 243 LEU A CA 1
ATOM 1849 C C . LEU A 1 243 ? -2.877 -6.962 -9.424 1.00 98.25 243 LEU A C 1
ATOM 1851 O O . LEU A 1 243 ? -2.994 -8.172 -9.225 1.00 98.25 243 LEU A O 1
ATOM 1855 N N . SER A 1 244 ? -3.586 -6.310 -10.347 1.00 97.44 244 SER A N 1
ATOM 1856 C CA . SER A 1 244 ? -4.540 -6.953 -11.258 1.00 97.44 244 SER A CA 1
ATOM 1857 C C . SER A 1 244 ? -3.980 -7.304 -12.633 1.00 97.44 244 SER A C 1
ATOM 1859 O O . SER A 1 244 ? -4.698 -7.870 -13.454 1.00 97.44 244 SER A O 1
ATOM 1861 N N . GLY A 1 245 ? -2.708 -6.985 -12.890 1.00 96.75 245 GLY A N 1
ATOM 1862 C CA . GLY A 1 245 ? -2.121 -7.102 -14.223 1.00 96.75 245 GLY A CA 1
ATOM 1863 C C . GLY A 1 245 ? -2.723 -6.114 -15.224 1.00 96.75 245 GLY A C 1
ATOM 1864 O O . GLY A 1 245 ? -2.593 -6.308 -16.428 1.00 96.75 245 GLY A O 1
ATOM 1865 N N . ASN A 1 246 ? -3.400 -5.067 -14.744 1.00 96.81 246 ASN A N 1
ATOM 1866 C CA . ASN A 1 246 ? -3.869 -3.982 -15.586 1.00 96.81 246 ASN A CA 1
ATOM 1867 C C . ASN A 1 246 ? -2.698 -3.028 -15.850 1.00 96.81 246 ASN A C 1
ATOM 1869 O O . ASN A 1 246 ? -2.165 -2.422 -14.924 1.00 96.81 246 ASN A O 1
ATOM 1873 N N . LEU A 1 247 ? -2.287 -2.913 -17.111 1.00 95.88 247 LEU A N 1
ATOM 1874 C CA . LEU A 1 247 ? -1.118 -2.124 -17.514 1.00 95.88 247 LEU A CA 1
ATOM 1875 C C . LEU A 1 247 ? -1.502 -0.760 -18.105 1.00 95.88 247 LEU A C 1
ATOM 1877 O O . LEU A 1 247 ? -0.665 -0.077 -18.687 1.00 95.88 247 LEU A O 1
ATOM 1881 N N . THR A 1 248 ? -2.768 -0.349 -17.970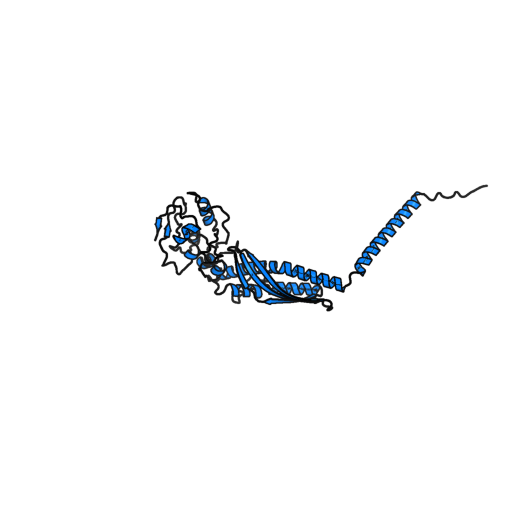 1.00 95.62 248 THR A N 1
ATOM 1882 C CA . THR A 1 248 ? -3.224 0.969 -18.423 1.00 95.62 248 THR A CA 1
ATOM 1883 C C . THR A 1 248 ? -2.621 2.095 -17.588 1.00 95.62 248 THR A C 1
ATOM 1885 O O . THR A 1 248 ? -2.500 1.970 -16.370 1.00 95.62 248 THR A O 1
ATOM 1888 N N . SER A 1 249 ? -2.346 3.226 -18.234 1.00 96.62 249 SER A N 1
ATOM 1889 C CA . SER A 1 249 ? -1.886 4.466 -17.604 1.00 96.62 249 SER A CA 1
ATOM 1890 C C . SER A 1 249 ? -2.808 4.940 -16.474 1.00 96.62 249 SER A C 1
ATOM 1892 O O . SER A 1 249 ? -4.034 4.917 -16.622 1.00 96.62 249 SER A O 1
ATOM 1894 N N . SER A 1 250 ? -2.222 5.445 -15.391 1.00 97.94 250 SER A N 1
ATOM 1895 C CA . SER A 1 250 ? -2.925 5.980 -14.226 1.00 97.94 250 SER A CA 1
ATOM 1896 C C . SER A 1 250 ? -2.211 7.215 -13.680 1.00 97.94 250 SER A C 1
ATOM 1898 O O . SER A 1 250 ? -0.987 7.255 -13.636 1.00 97.94 250 SER A O 1
ATOM 1900 N N . GLU A 1 251 ? -2.954 8.208 -13.180 1.00 97.81 251 GLU A N 1
ATOM 1901 C CA . GLU A 1 251 ? -2.373 9.414 -12.563 1.00 97.81 251 GLU A CA 1
ATOM 1902 C C . GLU A 1 251 ? -1.501 9.102 -11.331 1.00 97.81 251 GLU A C 1
ATOM 1904 O O . GLU A 1 251 ? -0.630 9.890 -10.974 1.00 97.81 251 GLU A O 1
ATOM 1909 N N . GLN A 1 252 ? -1.725 7.957 -10.673 1.00 98.50 252 GLN A N 1
ATOM 1910 C CA . GLN A 1 252 ? -0.904 7.464 -9.559 1.00 98.50 252 GLN A CA 1
ATOM 1911 C C . GLN A 1 252 ? 0.083 6.375 -10.011 1.00 98.50 252 GLN A C 1
ATOM 1913 O O . GLN A 1 252 ? 0.478 5.517 -9.216 1.00 98.50 252 GLN A O 1
ATOM 1918 N N . GLY A 1 253 ? 0.434 6.370 -11.294 1.00 98.44 253 GLY A N 1
ATOM 1919 C CA . GLY A 1 253 ? 1.349 5.414 -11.881 1.00 98.44 253 GLY A CA 1
ATOM 1920 C C . GLY A 1 253 ? 2.760 5.536 -11.325 1.00 98.44 253 GLY A C 1
ATOM 1921 O O . GLY A 1 253 ? 3.249 6.617 -10.986 1.00 98.44 253 GLY A O 1
ATOM 1922 N N . ILE A 1 254 ? 3.414 4.388 -11.231 1.00 98.62 254 ILE A N 1
ATOM 1923 C CA . ILE A 1 254 ? 4.840 4.276 -10.931 1.00 98.62 254 ILE A CA 1
ATOM 1924 C C . ILE A 1 254 ? 5.491 3.481 -12.050 1.00 98.62 254 ILE A C 1
ATOM 1926 O O . ILE A 1 254 ? 4.809 2.675 -12.673 1.00 98.62 254 ILE A O 1
ATOM 1930 N N . GLN A 1 255 ? 6.781 3.670 -12.298 1.00 97.88 255 GLN A N 1
ATOM 1931 C CA . GLN A 1 255 ? 7.544 2.859 -13.250 1.00 97.88 255 GLN A CA 1
ATOM 1932 C C . GLN A 1 255 ? 9.009 2.745 -12.847 1.00 97.88 255 GLN A C 1
ATOM 1934 O O . GLN A 1 255 ? 9.535 3.592 -12.122 1.00 97.88 255 GLN A O 1
ATOM 1939 N N . THR A 1 256 ? 9.677 1.711 -13.343 1.00 97.94 256 THR A N 1
ATOM 1940 C CA . THR A 1 256 ? 11.125 1.526 -13.202 1.00 97.94 256 THR A CA 1
ATOM 1941 C C . THR A 1 256 ? 11.734 0.952 -14.481 1.00 97.94 256 THR A C 1
ATOM 1943 O O . THR A 1 256 ? 11.028 0.631 -15.439 1.00 97.94 256 THR A O 1
ATOM 1946 N N . ILE A 1 257 ? 13.063 0.840 -14.501 1.00 97.25 257 ILE A N 1
ATOM 1947 C CA . ILE A 1 257 ? 13.813 0.175 -15.564 1.00 97.25 257 ILE A CA 1
ATOM 1948 C C . ILE A 1 257 ? 14.156 -1.244 -15.113 1.00 97.25 257 ILE A C 1
ATOM 1950 O O . ILE A 1 257 ? 14.820 -1.449 -14.097 1.00 97.25 257 ILE A O 1
ATOM 1954 N N . VAL A 1 258 ? 13.776 -2.229 -15.920 1.00 96.75 258 VAL A N 1
ATOM 1955 C CA . VAL A 1 258 ? 14.106 -3.636 -15.705 1.00 96.75 258 VAL A CA 1
ATOM 1956 C C . VAL A 1 258 ? 15.597 -3.862 -15.910 1.00 96.75 258 VAL A C 1
ATOM 1958 O O . VAL A 1 258 ? 16.136 -3.693 -17.007 1.00 96.75 258 VAL A O 1
ATOM 1961 N N . ASN A 1 259 ? 16.270 -4.316 -14.855 1.00 95.12 259 ASN A N 1
ATOM 1962 C CA . ASN A 1 259 ? 17.664 -4.726 -14.925 1.00 95.12 259 ASN A CA 1
ATOM 1963 C C . ASN A 1 259 ? 17.787 -6.128 -15.541 1.00 95.12 259 ASN A C 1
ATOM 1965 O O . ASN A 1 259 ? 17.634 -7.146 -14.867 1.00 95.12 259 ASN A O 1
ATOM 1969 N N . ILE A 1 260 ? 18.109 -6.175 -16.833 1.00 94.12 260 ILE A N 1
ATOM 1970 C CA . ILE A 1 260 ? 18.258 -7.428 -17.586 1.00 94.12 260 ILE A CA 1
ATOM 1971 C C . ILE A 1 260 ? 19.401 -8.302 -17.059 1.00 94.12 260 ILE A C 1
ATOM 1973 O O . ILE A 1 260 ? 19.297 -9.526 -17.107 1.00 94.12 260 ILE A O 1
ATOM 1977 N N . GLY A 1 261 ? 20.467 -7.700 -16.524 1.00 93.50 261 GLY A N 1
ATOM 1978 C CA . GLY A 1 261 ? 21.557 -8.450 -15.897 1.00 93.50 261 GLY A CA 1
ATOM 1979 C C . GLY A 1 261 ? 21.057 -9.266 -14.707 1.00 93.50 261 GLY A C 1
ATOM 1980 O O . GLY A 1 261 ? 21.289 -10.469 -14.648 1.00 93.50 261 GLY A O 1
ATOM 1981 N N . ALA A 1 262 ? 20.260 -8.642 -13.834 1.00 93.44 262 ALA A N 1
ATOM 1982 C CA . ALA A 1 262 ? 19.657 -9.320 -12.688 1.00 93.44 262 ALA A CA 1
ATOM 1983 C C . ALA A 1 262 ? 18.703 -10.456 -13.104 1.00 93.44 262 ALA A C 1
ATOM 1985 O O . ALA A 1 262 ? 18.656 -11.491 -12.442 1.00 93.44 262 ALA A O 1
ATOM 1986 N N . LEU A 1 263 ? 17.972 -10.291 -14.214 1.00 95.19 263 LEU A N 1
ATOM 1987 C CA . LEU A 1 263 ? 17.129 -11.352 -14.775 1.00 95.19 263 LEU A CA 1
ATOM 1988 C C . LEU A 1 263 ? 17.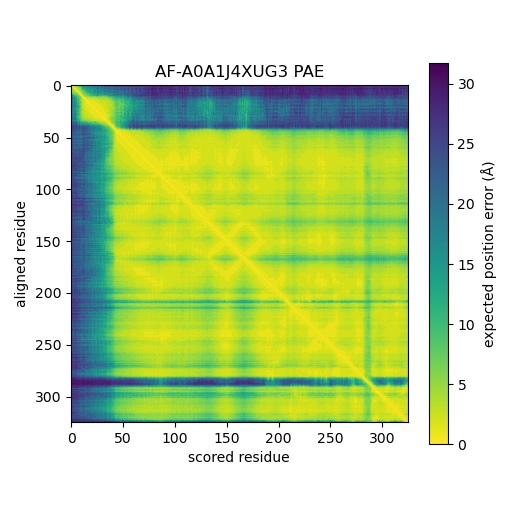963 -12.543 -15.272 1.00 95.19 263 LEU A C 1
ATOM 1990 O O . LEU A 1 263 ? 17.670 -13.688 -14.920 1.00 95.19 263 LEU A O 1
ATOM 1994 N N . LEU A 1 264 ? 19.019 -12.280 -16.048 1.00 95.12 264 LEU A N 1
ATOM 1995 C CA . LEU A 1 264 ? 19.916 -13.313 -16.578 1.00 95.12 264 LEU A CA 1
ATOM 1996 C C . LEU A 1 264 ? 20.624 -14.089 -15.468 1.00 95.12 264 LEU A C 1
ATOM 1998 O O . LEU A 1 264 ? 20.694 -15.316 -15.536 1.00 95.12 264 LEU A O 1
ATOM 2002 N N . ASP A 1 265 ? 21.094 -13.390 -14.435 1.00 95.50 265 ASP A N 1
ATOM 2003 C CA . ASP A 1 265 ? 21.777 -13.992 -13.287 1.00 95.50 265 ASP A CA 1
ATOM 2004 C C . ASP A 1 265 ? 20.877 -14.980 -12.524 1.00 95.50 265 ASP A C 1
ATOM 2006 O O . ASP A 1 265 ? 21.375 -15.922 -11.906 1.00 95.50 265 ASP A O 1
ATOM 2010 N N . GLN A 1 266 ? 19.553 -14.802 -12.597 1.00 96.38 266 GLN A N 1
ATOM 2011 C CA . GLN A 1 266 ? 18.552 -15.693 -11.997 1.00 96.38 266 GLN A CA 1
ATOM 2012 C C . GLN A 1 266 ? 17.934 -16.682 -13.002 1.00 96.38 266 GLN A C 1
ATOM 2014 O O . GLN A 1 266 ? 16.984 -17.393 -12.674 1.00 96.38 266 GLN A O 1
ATOM 2019 N N . GLY A 1 267 ? 18.462 -16.756 -14.228 1.00 94.88 267 GLY A N 1
ATOM 2020 C CA . GLY A 1 267 ? 17.982 -17.676 -15.262 1.00 94.88 267 GLY A CA 1
ATOM 2021 C C . GLY A 1 267 ? 16.600 -17.329 -15.823 1.00 94.88 267 GLY A C 1
ATOM 2022 O O . GLY A 1 267 ? 15.941 -18.192 -16.409 1.00 94.88 267 GLY A O 1
ATOM 2023 N N . VAL A 1 268 ? 16.146 -16.084 -15.653 1.00 94.25 268 VAL A N 1
ATOM 2024 C CA . VAL A 1 268 ? 14.902 -15.593 -16.252 1.00 94.25 268 VAL A CA 1
ATOM 2025 C C . VAL A 1 268 ? 15.131 -15.358 -17.746 1.00 94.25 268 VAL A C 1
ATOM 2027 O O . VAL A 1 268 ? 16.164 -14.835 -18.166 1.00 94.25 268 VAL A O 1
ATOM 2030 N N . THR A 1 269 ? 14.170 -15.781 -18.570 1.00 91.50 269 THR A N 1
ATOM 2031 C CA . THR A 1 269 ? 14.244 -15.574 -20.023 1.00 91.50 269 THR A CA 1
ATOM 2032 C C . THR A 1 269 ? 14.134 -14.089 -20.332 1.00 91.50 269 THR A C 1
ATOM 2034 O O . THR A 1 269 ? 13.244 -13.417 -19.822 1.00 91.50 269 THR A O 1
ATOM 2037 N N . ILE A 1 270 ? 15.041 -13.589 -21.169 1.00 91.88 270 ILE A N 1
ATOM 2038 C CA . ILE A 1 270 ? 15.038 -12.193 -21.592 1.00 91.88 270 ILE A CA 1
ATOM 2039 C C . ILE A 1 270 ? 14.279 -12.023 -22.901 1.00 91.88 270 ILE A C 1
ATOM 2041 O O . ILE A 1 270 ? 14.302 -12.892 -23.775 1.00 91.88 270 ILE A O 1
ATOM 2045 N N . HIS A 1 271 ? 13.651 -10.866 -23.042 1.00 88.25 271 HIS A N 1
ATOM 2046 C CA . HIS A 1 271 ? 12.894 -10.485 -24.225 1.00 88.25 271 HIS A CA 1
ATOM 2047 C C . HIS A 1 271 ? 13.497 -9.239 -24.862 1.00 88.25 271 HIS A C 1
ATOM 2049 O O . HIS A 1 271 ? 14.119 -8.424 -24.173 1.00 88.25 271 HIS A O 1
ATOM 2055 N N . ASP A 1 272 ? 13.343 -9.095 -26.175 1.00 88.06 272 ASP A N 1
ATOM 2056 C CA . ASP A 1 272 ? 13.762 -7.889 -26.883 1.00 88.06 272 ASP A CA 1
ATOM 2057 C C . ASP A 1 272 ? 12.606 -6.886 -26.880 1.00 88.06 272 ASP A C 1
ATOM 2059 O O . ASP A 1 272 ? 11.668 -6.989 -27.663 1.00 88.06 272 ASP A O 1
ATOM 2063 N N . ALA A 1 273 ? 12.612 -6.010 -25.879 1.00 90.00 273 ALA A N 1
ATOM 2064 C CA . ALA A 1 273 ? 11.512 -5.121 -25.533 1.00 90.00 273 ALA A CA 1
ATOM 2065 C C . ALA A 1 273 ? 12.055 -3.882 -24.809 1.00 90.00 273 ALA A C 1
ATOM 2067 O O . ALA A 1 273 ? 13.172 -3.911 -24.275 1.00 90.00 273 ALA A O 1
ATOM 2068 N N . SER A 1 274 ? 11.250 -2.819 -24.733 1.00 93.50 274 SER A N 1
ATOM 2069 C CA . SER A 1 274 ? 11.526 -1.662 -23.878 1.00 93.50 274 SER A CA 1
ATOM 2070 C C . SER A 1 274 ? 11.826 -2.130 -22.455 1.00 93.50 274 SER A C 1
ATOM 2072 O O . SER A 1 274 ? 11.169 -3.031 -21.937 1.00 93.50 274 SER A O 1
ATOM 2074 N N . ARG A 1 275 ? 12.849 -1.552 -21.821 1.00 95.06 275 ARG A N 1
ATOM 2075 C CA . ARG A 1 275 ? 13.214 -1.858 -20.432 1.00 95.06 275 ARG A CA 1
ATOM 2076 C C . ARG A 1 275 ? 12.338 -1.130 -19.420 1.00 95.06 275 ARG A C 1
ATOM 2078 O O . ARG A 1 275 ? 12.595 -1.281 -18.235 1.00 95.06 275 ARG A O 1
ATOM 2085 N N . VAL A 1 276 ? 11.325 -0.375 -19.841 1.00 95.94 276 VAL A N 1
ATOM 2086 C CA . VAL A 1 276 ? 10.298 0.133 -18.922 1.00 95.94 276 VAL A CA 1
ATOM 2087 C C . VAL A 1 276 ? 9.490 -1.051 -18.398 1.00 95.94 276 VAL A C 1
ATOM 2089 O O . VAL A 1 276 ? 8.968 -1.829 -19.188 1.00 95.94 276 VAL A O 1
ATOM 2092 N N . ASP A 1 277 ? 9.410 -1.206 -17.081 1.00 96.38 277 ASP A N 1
ATOM 2093 C CA . ASP A 1 277 ? 8.855 -2.385 -16.405 1.00 96.38 277 ASP A CA 1
ATOM 2094 C C . ASP A 1 277 ? 7.510 -2.878 -16.943 1.00 96.38 277 ASP A C 1
ATOM 2096 O O . ASP A 1 277 ? 7.395 -4.035 -17.350 1.00 96.38 277 ASP A O 1
ATOM 2100 N N . TYR A 1 278 ? 6.504 -2.013 -16.999 1.00 95.88 278 TYR A N 1
ATOM 2101 C CA . TYR A 1 278 ? 5.165 -2.412 -17.406 1.00 95.88 278 TYR A CA 1
ATOM 2102 C C . TYR A 1 278 ? 5.075 -2.754 -18.894 1.00 95.88 278 TYR A C 1
ATOM 2104 O O . TYR A 1 278 ? 4.247 -3.575 -19.264 1.00 95.88 278 TYR A O 1
ATOM 2112 N N . LEU A 1 279 ? 5.954 -2.201 -19.733 1.00 94.50 279 LEU A N 1
ATOM 2113 C CA . LEU A 1 279 ? 6.064 -2.588 -21.141 1.00 94.50 279 LEU A CA 1
ATOM 2114 C C . LEU A 1 279 ? 6.865 -3.880 -21.306 1.00 94.50 279 LEU A C 1
ATOM 2116 O O . LEU A 1 279 ? 6.541 -4.708 -22.148 1.00 94.50 279 LEU A O 1
ATOM 2120 N N . TYR A 1 280 ? 7.907 -4.071 -20.500 1.00 94.62 280 TYR A N 1
ATOM 2121 C CA . TYR A 1 280 ? 8.748 -5.261 -20.548 1.00 94.62 280 TYR A CA 1
ATOM 2122 C C . TYR A 1 280 ? 7.971 -6.529 -20.182 1.00 94.62 280 TYR A C 1
ATOM 2124 O O . TYR A 1 280 ? 8.171 -7.577 -20.794 1.00 94.62 280 TYR A O 1
ATOM 2132 N N . PHE A 1 281 ? 7.104 -6.435 -19.170 1.00 93.56 281 PHE A N 1
ATOM 2133 C CA . PHE A 1 281 ? 6.288 -7.550 -18.686 1.00 93.56 281 PHE A CA 1
ATOM 2134 C C . PHE A 1 281 ? 4.922 -7.659 -19.373 1.00 93.56 281 PHE A C 1
ATOM 2136 O O . PHE A 1 281 ? 4.137 -8.547 -19.032 1.00 93.56 281 PHE A O 1
ATOM 2143 N N . ASP A 1 282 ? 4.629 -6.793 -20.341 1.00 91.00 282 ASP A N 1
ATOM 2144 C CA . ASP A 1 282 ? 3.422 -6.906 -21.144 1.00 91.00 282 ASP A CA 1
ATOM 2145 C C . ASP A 1 282 ? 3.588 -7.985 -22.224 1.00 91.00 282 ASP A C 1
ATOM 2147 O O . ASP A 1 282 ? 4.342 -7.838 -23.186 1.00 91.00 282 ASP A O 1
ATOM 2151 N N . ASN A 1 283 ? 2.838 -9.077 -22.077 1.00 72.31 283 ASN A N 1
ATOM 2152 C CA . ASN A 1 283 ? 2.860 -10.197 -23.014 1.00 72.31 283 ASN A CA 1
ATOM 2153 C C . ASN A 1 283 ? 2.269 -9.841 -24.392 1.00 72.31 283 ASN A C 1
ATOM 2155 O O . ASN A 1 283 ? 2.584 -10.517 -25.373 1.00 72.31 283 ASN A O 1
ATOM 2159 N N . GLU A 1 284 ? 1.406 -8.820 -24.491 1.00 62.41 284 GLU A N 1
ATOM 2160 C CA . GLU A 1 284 ? 0.766 -8.435 -25.757 1.00 62.41 284 GLU A CA 1
ATOM 2161 C C . GLU A 1 284 ? 1.668 -7.540 -26.622 1.00 62.41 284 GLU A C 1
ATOM 2163 O O . GLU A 1 284 ? 1.654 -7.648 -27.852 1.00 62.41 284 GLU A O 1
ATOM 2168 N N . SER A 1 285 ? 2.512 -6.707 -26.007 1.00 56.94 285 SER A N 1
ATOM 2169 C CA . SER A 1 285 ? 3.417 -5.802 -26.729 1.00 56.94 285 SER A CA 1
ATOM 2170 C C . SER A 1 285 ? 4.699 -6.454 -27.248 1.00 56.94 285 SER A C 1
ATOM 2172 O O . SER A 1 285 ? 5.340 -5.877 -28.129 1.00 56.94 285 SER A O 1
ATOM 2174 N N . MET A 1 286 ? 5.035 -7.681 -26.830 1.00 53.75 286 MET A N 1
ATOM 2175 C CA . MET A 1 286 ? 6.255 -8.393 -27.261 1.00 53.75 286 MET A CA 1
ATOM 2176 C C . MET A 1 286 ? 6.376 -8.589 -28.787 1.00 53.75 286 MET A C 1
ATOM 2178 O O . MET A 1 286 ? 7.456 -8.904 -29.279 1.00 53.75 286 MET A O 1
ATOM 2182 N N . GLY A 1 287 ? 5.286 -8.424 -29.548 1.00 45.09 287 GLY A N 1
ATOM 2183 C CA . GLY A 1 287 ? 5.270 -8.511 -31.015 1.00 45.09 287 GLY A CA 1
ATOM 2184 C C . GLY A 1 287 ? 5.034 -7.191 -31.761 1.00 45.09 287 GLY A C 1
ATOM 2185 O O . GLY A 1 287 ? 5.018 -7.205 -32.991 1.00 45.09 287 GLY A O 1
ATOM 2186 N N . ALA A 1 288 ? 4.815 -6.072 -31.060 1.00 49.34 288 ALA A N 1
ATOM 2187 C CA . ALA A 1 288 ? 4.342 -4.814 -31.654 1.00 49.34 288 ALA A CA 1
ATOM 2188 C C . ALA A 1 288 ? 5.200 -3.585 -31.315 1.00 49.34 288 ALA A C 1
ATOM 2190 O O . ALA A 1 288 ? 4.829 -2.467 -31.685 1.00 49.34 288 ALA A O 1
ATOM 2191 N N . MET A 1 289 ? 6.323 -3.755 -30.611 1.00 59.44 289 MET A N 1
ATOM 2192 C CA . MET A 1 289 ? 7.121 -2.608 -30.188 1.00 59.44 289 MET A CA 1
ATOM 2193 C C . MET A 1 289 ? 7.706 -1.864 -31.392 1.00 59.44 289 MET A C 1
ATOM 2195 O O . MET A 1 289 ? 8.324 -2.447 -32.282 1.00 59.44 289 MET A O 1
ATOM 2199 N N . GLY A 1 290 ? 7.451 -0.553 -31.424 1.00 66.44 290 GLY A N 1
ATOM 2200 C CA . GLY A 1 290 ? 8.038 0.367 -32.391 1.00 66.44 290 GLY A CA 1
ATOM 2201 C C . GLY A 1 290 ? 9.558 0.465 -32.242 1.00 66.44 290 GLY A C 1
ATOM 2202 O O . GLY A 1 290 ? 10.183 -0.268 -31.485 1.00 66.44 290 GLY A O 1
ATOM 2203 N N . SER A 1 291 ? 10.169 1.404 -32.962 1.00 83.81 291 SER A N 1
ATOM 2204 C CA . SER A 1 291 ? 11.613 1.649 -32.881 1.00 83.81 291 SER A CA 1
ATOM 2205 C C . SER A 1 291 ? 12.066 1.865 -31.433 1.00 83.81 291 SER A C 1
ATOM 2207 O O . SER A 1 291 ? 11.594 2.799 -30.778 1.00 83.81 291 SER A O 1
ATOM 2209 N N . LEU A 1 292 ? 12.996 1.035 -30.966 1.00 91.31 292 LEU A N 1
ATOM 2210 C CA . LEU A 1 292 ? 13.646 1.182 -29.670 1.00 91.31 292 LEU A CA 1
ATOM 2211 C C . LEU A 1 292 ? 14.874 2.087 -29.817 1.00 91.31 292 LEU A C 1
ATOM 2213 O O . LEU A 1 292 ? 15.562 2.080 -30.838 1.00 91.31 292 LEU A O 1
ATOM 2217 N N . ALA A 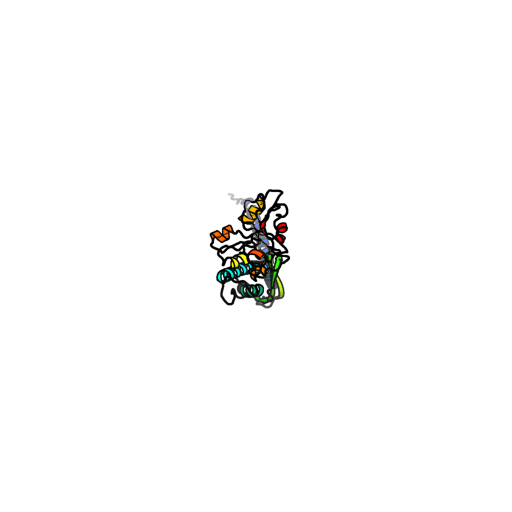1 293 ? 15.163 2.872 -28.792 1.00 91.50 293 ALA A N 1
ATOM 2218 C CA . ALA A 1 293 ? 16.402 3.610 -28.631 1.00 91.50 293 ALA A CA 1
ATOM 2219 C C . ALA A 1 293 ? 17.384 2.766 -27.807 1.00 91.50 293 ALA A C 1
ATOM 2221 O O . ALA A 1 293 ? 17.093 2.386 -26.674 1.00 91.50 293 ALA A O 1
ATOM 2222 N N . CYS A 1 294 ? 18.549 2.487 -28.386 1.00 93.12 294 CYS A N 1
ATOM 2223 C CA . CYS A 1 294 ? 19.640 1.703 -27.809 1.00 93.12 294 CYS A CA 1
ATOM 2224 C C . CYS A 1 294 ? 20.967 2.467 -27.867 1.00 93.12 294 CYS A C 1
ATOM 2226 O O . CYS A 1 294 ? 21.112 3.447 -28.600 1.00 93.12 294 CYS A O 1
ATOM 2228 N N . ASN A 1 295 ? 21.988 1.936 -27.188 1.00 92.62 295 ASN A N 1
ATOM 2229 C CA . ASN A 1 295 ? 23.369 2.430 -27.248 1.00 92.62 295 ASN A CA 1
ATOM 2230 C C . ASN A 1 295 ? 23.475 3.928 -26.912 1.00 92.62 295 ASN A C 1
ATOM 2232 O O . ASN A 1 295 ? 24.092 4.703 -27.645 1.00 92.62 295 ASN A O 1
ATOM 2236 N N . PHE A 1 296 ? 22.850 4.335 -25.808 1.00 94.31 296 PHE A N 1
ATOM 2237 C CA . PHE A 1 296 ? 22.897 5.711 -25.324 1.00 94.31 296 PHE A CA 1
ATOM 2238 C C . PHE A 1 296 ? 24.339 6.130 -25.017 1.00 94.31 296 PHE A C 1
ATOM 2240 O O . PHE A 1 296 ? 25.043 5.488 -24.229 1.00 94.31 296 PHE A O 1
ATOM 2247 N N . ALA A 1 297 ? 24.782 7.223 -25.632 1.00 90.75 297 ALA A N 1
ATOM 2248 C CA . ALA A 1 297 ? 26.113 7.774 -25.441 1.00 90.75 297 ALA A CA 1
ATOM 2249 C C . ALA A 1 297 ? 26.357 8.139 -23.970 1.00 90.75 297 ALA A C 1
ATOM 2251 O O . ALA A 1 297 ? 25.471 8.650 -23.290 1.00 90.75 297 ALA A O 1
ATOM 2252 N N . ASN A 1 298 ? 27.585 7.911 -23.495 1.00 88.25 298 ASN A N 1
ATOM 2253 C CA . ASN A 1 298 ? 28.010 8.186 -22.114 1.00 88.25 298 ASN A CA 1
ATOM 2254 C C . ASN A 1 298 ? 27.225 7.422 -21.033 1.00 88.25 298 ASN A C 1
ATOM 2256 O O . ASN A 1 298 ? 27.274 7.786 -19.858 1.00 88.25 298 ASN A O 1
ATOM 2260 N N . THR A 1 299 ? 26.552 6.333 -21.408 1.00 88.31 299 THR A N 1
ATOM 2261 C CA . THR A 1 299 ? 26.045 5.343 -20.456 1.00 88.31 299 THR A CA 1
ATOM 2262 C C . THR A 1 299 ? 26.992 4.145 -20.404 1.00 88.31 299 THR A C 1
ATOM 2264 O O . THR A 1 299 ? 27.549 3.721 -21.416 1.00 88.31 299 THR A O 1
ATOM 2267 N N . SER A 1 300 ? 27.178 3.572 -19.216 1.00 88.75 300 SER A N 1
ATOM 2268 C CA . SER A 1 300 ? 27.881 2.295 -19.019 1.00 88.75 300 SER A CA 1
ATOM 2269 C C . SER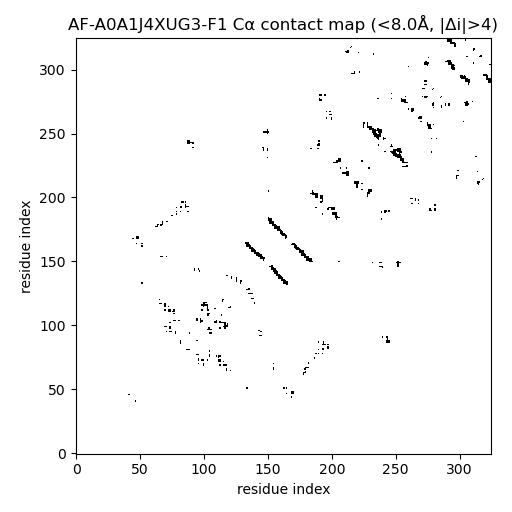 A 1 300 ? 26.957 1.081 -19.218 1.00 88.75 300 SER A C 1
ATOM 2271 O O . SER A 1 300 ? 27.307 -0.035 -18.834 1.00 88.75 300 SER A O 1
ATOM 2273 N N . LEU A 1 301 ? 25.772 1.290 -19.807 1.00 89.50 301 LEU A N 1
ATOM 2274 C CA . LEU A 1 301 ? 24.658 0.343 -19.843 1.00 89.50 301 LEU A CA 1
ATOM 2275 C C . LEU A 1 301 ? 24.345 -0.079 -21.290 1.00 89.50 301 LEU A C 1
ATOM 2277 O O . LEU A 1 301 ? 23.355 0.371 -21.864 1.00 89.50 301 LEU A O 1
ATOM 2281 N N . PRO A 1 302 ? 25.159 -0.961 -21.904 1.00 90.44 302 PRO A N 1
ATOM 2282 C CA . PRO A 1 302 ? 24.991 -1.348 -23.309 1.00 90.44 302 PRO A CA 1
ATOM 2283 C C . PRO A 1 302 ? 23.697 -2.132 -23.583 1.00 90.44 302 PRO A C 1
ATOM 2285 O O . PRO A 1 302 ? 23.293 -2.269 -24.730 1.00 90.44 302 PRO A O 1
ATOM 2288 N N . TRP A 1 303 ? 23.053 -2.661 -22.540 1.00 91.75 303 TRP A N 1
ATOM 2289 C CA . TRP A 1 303 ? 21.799 -3.413 -22.623 1.00 91.75 303 TRP A CA 1
ATOM 2290 C C . TRP A 1 303 ? 20.546 -2.532 -22.476 1.00 91.75 303 TRP A C 1
ATOM 2292 O O . TRP A 1 303 ? 19.429 -3.043 -22.614 1.00 91.75 303 TRP A O 1
ATOM 2302 N N . LEU A 1 304 ? 20.714 -1.239 -22.164 1.00 95.00 304 LEU A N 1
ATOM 2303 C CA . LEU A 1 304 ? 19.602 -0.309 -22.004 1.00 95.00 304 LEU A CA 1
ATOM 2304 C C . LEU A 1 304 ? 18.952 -0.048 -23.366 1.00 95.00 304 LEU A C 1
ATOM 2306 O O . LEU A 1 304 ? 19.586 0.474 -24.285 1.00 95.00 304 LEU A O 1
ATOM 2310 N N . ALA A 1 305 ? 17.679 -0.413 -23.458 1.00 94.62 305 ALA A N 1
ATOM 2311 C CA . ALA A 1 305 ? 16.832 -0.230 -24.624 1.00 94.62 305 ALA A CA 1
ATOM 2312 C C . ALA A 1 305 ? 15.482 0.320 -24.157 1.00 94.62 305 ALA A C 1
ATOM 2314 O O . ALA A 1 305 ? 14.835 -0.291 -23.313 1.00 94.62 305 ALA A O 1
ATOM 2315 N N . LEU A 1 306 ? 15.053 1.470 -24.659 1.00 94.38 306 LEU A N 1
ATOM 2316 C CA . LEU A 1 306 ? 13.767 2.062 -24.281 1.00 94.38 306 LEU A CA 1
ATOM 2317 C C . LEU A 1 306 ? 12.983 2.410 -25.530 1.00 94.38 306 LEU A C 1
ATOM 2319 O O . LEU A 1 306 ? 13.560 2.763 -26.555 1.00 94.38 306 LEU A O 1
ATOM 2323 N N . ASP A 1 307 ? 11.667 2.323 -25.458 1.00 93.25 307 ASP A N 1
ATOM 2324 C CA . ASP A 1 307 ? 10.830 2.874 -26.508 1.00 93.25 307 ASP A CA 1
ATOM 2325 C C . ASP A 1 307 ? 10.934 4.408 -26.517 1.00 93.25 307 ASP A C 1
ATOM 2327 O O . ASP A 1 307 ? 11.175 5.058 -25.496 1.00 93.25 307 ASP A O 1
ATOM 2331 N N . ILE A 1 308 ? 10.769 4.996 -27.702 1.00 91.81 308 ILE A N 1
ATOM 2332 C CA . ILE A 1 308 ? 10.975 6.437 -27.898 1.00 91.81 308 ILE A CA 1
ATOM 2333 C C . ILE A 1 308 ? 10.007 7.277 -27.050 1.00 91.81 308 ILE A C 1
ATOM 2335 O O . ILE A 1 308 ? 10.363 8.388 -26.657 1.00 91.81 308 ILE A O 1
ATOM 2339 N N . ALA A 1 309 ? 8.808 6.763 -26.750 1.00 92.69 309 ALA A N 1
ATOM 2340 C CA . ALA A 1 309 ? 7.795 7.513 -26.013 1.00 92.69 309 ALA A CA 1
ATOM 2341 C C . ALA A 1 309 ? 8.189 7.760 -24.547 1.00 92.69 309 ALA A C 1
ATOM 2343 O O . ALA A 1 309 ? 7.788 8.778 -23.994 1.00 92.69 309 ALA A O 1
ATOM 2344 N N . HIS A 1 310 ? 9.025 6.899 -23.956 1.00 94.81 310 HIS A N 1
ATOM 2345 C CA . HIS A 1 310 ? 9.472 7.021 -22.563 1.00 94.81 310 HIS A CA 1
ATOM 2346 C C . HIS A 1 310 ? 10.855 7.659 -22.406 1.00 94.81 310 HIS A C 1
ATOM 2348 O O . HIS A 1 310 ? 11.379 7.731 -21.298 1.00 94.81 310 HIS A O 1
ATOM 2354 N N . LEU A 1 311 ? 11.479 8.151 -23.482 1.00 95.44 311 LEU A N 1
ATOM 2355 C CA . LEU A 1 311 ? 12.786 8.804 -23.352 1.00 95.44 311 LEU A CA 1
ATOM 2356 C C . LEU A 1 311 ? 12.738 10.055 -22.476 1.00 95.44 311 LEU A C 1
ATOM 2358 O O . LEU A 1 311 ? 13.723 10.344 -21.803 1.00 95.44 311 LEU A O 1
ATOM 2362 N N . ASP A 1 312 ? 11.629 10.796 -22.501 1.00 95.88 312 ASP A N 1
ATOM 2363 C CA . ASP A 1 312 ? 11.473 12.016 -21.703 1.00 95.88 312 ASP A CA 1
ATOM 2364 C C . ASP A 1 312 ? 11.336 11.698 -20.210 1.00 95.88 312 ASP A C 1
ATOM 2366 O O . ASP A 1 312 ? 12.031 12.299 -19.395 1.00 95.88 312 ASP A O 1
ATOM 2370 N N . ASP A 1 313 ? 10.563 10.661 -19.867 1.00 95.31 313 ASP A N 1
ATOM 2371 C CA . ASP A 1 313 ? 10.373 10.187 -18.491 1.00 95.31 313 ASP A CA 1
ATOM 2372 C C . ASP A 1 313 ? 11.696 9.829 -17.784 1.00 95.31 313 ASP A C 1
ATOM 2374 O O . ASP A 1 313 ? 11.804 9.947 -16.564 1.00 95.31 313 ASP A O 1
ATOM 2378 N N . PHE A 1 314 ? 12.707 9.394 -18.545 1.00 96.56 314 PHE A N 1
ATOM 2379 C CA . PHE A 1 314 ? 14.042 9.057 -18.038 1.00 96.56 314 PHE A CA 1
ATOM 2380 C C . PHE A 1 314 ? 15.116 10.106 -18.376 1.00 96.56 314 PHE A C 1
ATOM 2382 O O . PHE A 1 314 ? 16.302 9.855 -18.164 1.00 96.56 314 PHE A O 1
ATOM 2389 N N . GLU A 1 315 ? 14.716 11.271 -18.898 1.00 96.50 315 GLU A N 1
ATOM 2390 C CA . GLU A 1 315 ? 15.588 12.392 -19.285 1.00 96.50 315 GLU A CA 1
ATOM 2391 C C . GLU A 1 315 ? 16.667 12.029 -20.328 1.00 96.50 315 GLU A C 1
ATOM 2393 O O . GLU A 1 315 ? 17.748 12.616 -20.398 1.00 96.50 315 GLU A O 1
ATOM 2398 N N . LEU A 1 316 ? 16.381 11.054 -21.190 1.00 95.94 316 LEU A N 1
ATOM 2399 C CA . LEU A 1 316 ? 17.318 10.524 -22.186 1.00 95.94 316 LEU A CA 1
ATOM 2400 C C . LEU A 1 316 ? 17.229 11.217 -23.549 1.00 95.94 316 LEU A C 1
ATOM 2402 O O . LEU A 1 316 ? 18.063 10.963 -24.419 1.00 95.94 316 LEU A O 1
ATOM 2406 N N . THR A 1 317 ? 16.255 12.108 -23.750 1.00 94.81 317 THR A N 1
ATOM 2407 C CA . THR A 1 317 ? 16.033 12.827 -25.020 1.00 94.81 317 THR A CA 1
ATOM 2408 C C . THR A 1 317 ? 17.240 13.661 -25.464 1.00 94.81 317 THR A C 1
ATOM 2410 O O . THR A 1 317 ? 17.442 13.857 -26.662 1.00 94.81 317 THR A O 1
ATOM 2413 N N . GLY A 1 318 ? 18.063 14.127 -24.518 1.00 92.56 318 GLY A N 1
ATOM 2414 C CA . GLY A 1 318 ? 19.280 14.901 -24.783 1.00 92.56 318 GLY A CA 1
ATOM 2415 C C . GLY A 1 318 ? 20.521 14.072 -25.137 1.00 92.56 318 GLY A C 1
ATOM 2416 O O . GLY A 1 318 ? 21.540 14.650 -25.524 1.00 92.56 318 GLY A O 1
ATOM 2417 N N . LEU A 1 319 ? 20.472 12.742 -25.006 1.00 94.88 319 LEU A N 1
ATOM 2418 C CA . LEU A 1 319 ? 21.602 11.863 -25.305 1.00 94.88 319 LEU A CA 1
ATOM 2419 C C . LEU A 1 319 ? 21.547 11.357 -26.749 1.00 94.88 319 LEU A C 1
ATOM 2421 O O . LEU A 1 319 ? 20.487 11.076 -27.299 1.00 94.88 319 LEU A O 1
ATOM 2425 N N . ASN A 1 320 ? 22.719 11.167 -27.357 1.00 95.44 320 ASN A N 1
ATOM 2426 C CA . ASN A 1 320 ? 22.804 10.465 -28.636 1.00 95.44 320 ASN A CA 1
ATOM 2427 C C . ASN A 1 320 ? 22.497 8.980 -28.424 1.00 95.44 320 ASN A C 1
ATOM 2429 O O . ASN A 1 320 ? 23.102 8.350 -27.559 1.00 95.44 320 ASN A O 1
ATOM 2433 N N . TYR A 1 321 ? 21.627 8.412 -29.250 1.00 95.88 321 TYR A N 1
ATOM 2434 C CA . TYR A 1 321 ? 21.315 6.984 -29.263 1.00 95.88 321 TYR A CA 1
ATOM 2435 C C . TYR A 1 321 ? 21.199 6.474 -30.703 1.00 95.88 321 TYR A C 1
ATOM 2437 O O . TYR A 1 321 ? 21.104 7.245 -31.660 1.00 95.88 321 TYR A O 1
ATOM 2445 N N . THR A 1 322 ? 21.216 5.156 -30.862 1.00 94.81 322 THR A N 1
ATOM 2446 C CA . THR A 1 322 ? 20.923 4.470 -32.127 1.00 94.81 322 THR A CA 1
ATOM 2447 C C . THR A 1 322 ? 19.556 3.811 -32.049 1.00 94.81 322 THR A C 1
ATOM 2449 O O . THR A 1 322 ? 19.187 3.318 -30.988 1.00 94.81 322 THR A O 1
ATOM 2452 N N . SER A 1 323 ? 18.822 3.739 -33.155 1.00 91.19 323 SER A N 1
ATOM 2453 C CA . SER A 1 323 ? 17.607 2.926 -33.209 1.00 91.19 323 SER A CA 1
ATOM 2454 C C . SER A 1 323 ? 17.955 1.438 -33.319 1.00 91.19 323 SER A C 1
ATOM 2456 O O . SER A 1 323 ? 18.777 1.067 -34.160 1.00 91.19 323 SER A O 1
ATOM 2458 N N . CYS A 1 324 ? 17.310 0.603 -32.518 1.00 85.31 324 CYS A N 1
ATOM 2459 C CA . CYS A 1 324 ? 17.374 -0.854 -32.560 1.00 85.31 324 CYS A CA 1
ATOM 2460 C C . CYS A 1 324 ? 15.961 -1.421 -32.777 1.00 85.31 324 CYS A C 1
ATOM 2462 O O . CYS A 1 324 ? 14.967 -0.805 -32.380 1.00 85.31 324 CYS A O 1
ATOM 2464 N N . GLY A 1 325 ? 15.884 -2.552 -33.475 1.00 72.25 325 GLY A N 1
ATOM 2465 C CA . GLY A 1 325 ? 14.652 -3.252 -33.833 1.00 72.25 325 GLY A CA 1
ATOM 2466 C C . GLY A 1 325 ? 14.947 -4.444 -34.726 1.00 72.25 325 GLY A C 1
ATOM 2467 O O . GLY A 1 325 ? 15.847 -4.307 -35.589 1.00 72.25 325 GLY A O 1
#

Solvent-accessible surface area (backbone atoms only — not comparable to full-atom values): 17774 Å² total; per-residue (Å²): 136,91,81,82,82,74,82,77,76,74,54,72,65,57,60,52,53,54,51,52,51,50,52,51,52,50,50,50,52,50,50,50,49,57,50,53,55,53,68,75,61,58,49,72,65,56,56,49,51,51,52,52,52,50,49,52,53,50,48,66,65,41,50,30,52,56,47,29,57,31,51,52,35,36,50,54,43,52,52,51,50,22,28,75,68,45,46,62,36,96,48,52,59,59,44,48,49,39,19,37,56,70,17,19,52,97,85,41,76,39,83,70,22,64,92,36,18,58,53,53,50,50,52,51,51,34,54,61,35,46,79,76,44,31,48,57,50,76,47,80,44,75,73,46,68,49,72,80,41,58,55,31,36,34,42,33,30,38,41,39,44,38,41,33,37,74,86,68,81,48,73,51,78,52,72,46,79,44,59,20,75,33,71,47,63,71,36,69,38,48,57,38,23,34,70,46,53,45,72,50,80,43,46,39,36,76,64,85,72,74,73,35,41,59,84,72,47,40,65,50,42,51,51,33,47,77,65,48,25,29,43,78,31,53,74,26,23,21,70,70,34,31,38,43,64,40,68,58,57,24,86,34,2,39,43,37,52,56,56,61,66,63,36,51,78,68,69,43,86,84,74,87,54,35,30,42,39,71,60,50,65,30,80,77,48,68,83,64,72,69,67,23,39,23,57,47,58,74,54,97,50,78,82,50,31,34,40,64,86,54,27,64,85,59,48,45,72,81,47,59,58,42,82,43,130